Protein AF-A0A8I0AH38-F1 (afdb_monomer_lite)

Structure (mmCIF, N/CA/C/O backbone):
data_AF-A0A8I0AH38-F1
#
_entry.id   AF-A0A8I0AH38-F1
#
loop_
_atom_site.group_PDB
_atom_site.id
_atom_site.type_symbol
_atom_site.label_atom_id
_atom_site.label_alt_id
_atom_site.label_comp_id
_atom_site.label_asym_id
_atom_site.label_entity_id
_atom_site.label_seq_id
_atom_site.pdbx_PDB_ins_code
_atom_site.Cartn_x
_atom_site.Cartn_y
_atom_site.Cartn_z
_atom_site.occupancy
_atom_site.B_iso_or_equiv
_atom_site.auth_seq_id
_atom_site.auth_comp_id
_atom_site.auth_asym_id
_atom_site.auth_atom_id
_atom_site.pdbx_PDB_model_num
ATOM 1 N N . MET A 1 1 ? -5.939 -14.696 3.270 1.00 62.25 1 MET A N 1
ATOM 2 C CA . MET A 1 1 ? -5.921 -13.579 2.296 1.00 62.25 1 MET A CA 1
ATOM 3 C C . MET A 1 1 ? -4.833 -12.603 2.709 1.00 62.25 1 MET A C 1
ATOM 5 O O . MET A 1 1 ? -4.661 -12.416 3.906 1.00 62.25 1 MET A O 1
ATOM 9 N N . ALA A 1 2 ? -4.090 -12.031 1.760 1.00 74.44 2 ALA A N 1
ATOM 10 C CA . ALA A 1 2 ? -3.060 -11.043 2.077 1.00 74.44 2 ALA A CA 1
ATOM 11 C C . ALA A 1 2 ? -3.675 -9.769 2.673 1.00 74.44 2 ALA A C 1
ATOM 13 O O . ALA A 1 2 ? -4.773 -9.359 2.277 1.00 74.44 2 ALA A O 1
ATOM 14 N N . THR A 1 3 ? -2.958 -9.160 3.614 1.00 86.19 3 THR A N 1
ATOM 15 C CA . THR A 1 3 ? -3.422 -7.991 4.358 1.00 86.19 3 THR A CA 1
ATOM 16 C C . THR A 1 3 ? -2.561 -6.762 4.099 1.00 86.19 3 THR A C 1
ATOM 18 O O . THR A 1 3 ? -1.434 -6.886 3.613 1.00 86.19 3 THR A O 1
ATOM 21 N N . ALA A 1 4 ? -3.051 -5.571 4.462 1.00 87.31 4 ALA A N 1
ATOM 22 C CA . ALA A 1 4 ? -2.244 -4.351 4.390 1.00 87.31 4 ALA A CA 1
ATOM 23 C C . ALA A 1 4 ? -0.932 -4.493 5.183 1.00 87.31 4 ALA A C 1
ATOM 25 O O . ALA A 1 4 ? 0.133 -4.104 4.703 1.00 87.31 4 ALA A O 1
ATOM 26 N N . SER A 1 5 ? -0.993 -5.118 6.363 1.00 83.12 5 SER A N 1
ATOM 27 C CA . SER A 1 5 ? 0.168 -5.400 7.212 1.00 83.12 5 SER A CA 1
ATOM 28 C C . SER A 1 5 ? 1.186 -6.293 6.498 1.00 83.12 5 SER A C 1
ATOM 30 O O . SER A 1 5 ? 2.384 -6.025 6.559 1.00 83.12 5 SER A O 1
ATOM 32 N N . THR A 1 6 ? 0.736 -7.321 5.767 1.00 88.00 6 THR A N 1
ATOM 33 C CA . THR A 1 6 ? 1.623 -8.187 4.971 1.00 88.00 6 THR A CA 1
ATOM 34 C C . THR A 1 6 ? 2.370 -7.392 3.899 1.00 88.00 6 THR A C 1
ATOM 36 O O . THR A 1 6 ? 3.589 -7.527 3.783 1.00 88.00 6 THR A O 1
ATOM 39 N N . ILE A 1 7 ? 1.665 -6.529 3.158 1.00 95.19 7 ILE A N 1
ATOM 40 C CA . ILE A 1 7 ? 2.269 -5.675 2.121 1.00 95.19 7 ILE A CA 1
ATOM 41 C C . ILE A 1 7 ? 3.298 -4.721 2.733 1.00 95.19 7 ILE A C 1
ATOM 43 O O . ILE A 1 7 ? 4.422 -4.613 2.245 1.00 95.19 7 ILE A O 1
ATOM 47 N N . ILE A 1 8 ? 2.939 -4.057 3.831 1.00 92.12 8 ILE A N 1
ATOM 48 C CA . ILE A 1 8 ? 3.807 -3.085 4.503 1.00 92.12 8 ILE A CA 1
ATOM 49 C C . ILE A 1 8 ? 5.041 -3.759 5.099 1.00 92.12 8 ILE A C 1
ATOM 51 O O . ILE A 1 8 ? 6.136 -3.206 5.001 1.00 92.12 8 ILE A O 1
ATOM 55 N N . ASN A 1 9 ? 4.897 -4.946 5.691 1.00 89.19 9 ASN A N 1
ATOM 56 C CA . ASN A 1 9 ? 6.022 -5.705 6.233 1.00 89.19 9 ASN A CA 1
ATOM 57 C C . ASN A 1 9 ? 6.976 -6.155 5.125 1.00 89.19 9 ASN A C 1
ATOM 59 O O . ASN A 1 9 ? 8.188 -6.075 5.307 1.00 89.19 9 ASN A O 1
ATOM 63 N N . MET A 1 10 ? 6.444 -6.584 3.976 1.00 95.44 10 MET A N 1
ATOM 64 C CA . MET A 1 10 ? 7.254 -6.919 2.805 1.00 95.44 10 MET A CA 1
ATOM 65 C C . MET A 1 10 ? 8.021 -5.692 2.296 1.00 95.44 10 MET A C 1
ATOM 67 O O . MET A 1 10 ? 9.241 -5.735 2.195 1.00 95.44 10 MET A O 1
ATOM 71 N N . ALA A 1 11 ? 7.335 -4.565 2.084 1.00 97.88 11 ALA A N 1
ATOM 72 C CA . ALA A 1 11 ? 7.969 -3.321 1.647 1.00 97.88 11 ALA A CA 1
ATOM 73 C C . ALA A 1 11 ? 8.990 -2.775 2.663 1.00 97.88 11 ALA A C 1
ATOM 75 O O . ALA A 1 11 ? 10.019 -2.227 2.280 1.00 97.88 11 ALA A O 1
ATOM 76 N N . SER A 1 12 ? 8.733 -2.926 3.967 1.00 94.75 12 SER A N 1
ATOM 77 C CA . SER A 1 12 ? 9.608 -2.393 5.021 1.00 94.75 12 SER A CA 1
ATOM 78 C C . SER A 1 12 ? 10.966 -3.092 5.077 1.00 94.75 12 SER A C 1
ATOM 80 O O . SER A 1 12 ? 11.948 -2.447 5.433 1.00 94.75 12 SER A O 1
ATOM 82 N N . LYS A 1 13 ? 11.041 -4.379 4.709 1.00 96.44 13 LYS A N 1
ATOM 83 C CA . LYS A 1 13 ? 12.308 -5.133 4.636 1.00 96.44 13 LYS A CA 1
ATOM 84 C C . LYS A 1 13 ? 13.254 -4.606 3.560 1.00 96.44 13 LYS A C 1
ATOM 86 O O . LYS A 1 13 ? 14.448 -4.864 3.620 1.00 96.44 13 LYS A O 1
ATOM 91 N N . GLU A 1 14 ? 12.712 -3.871 2.598 1.00 98.50 14 GLU A N 1
ATOM 92 C CA . GLU A 1 14 ? 13.448 -3.365 1.449 1.00 98.50 14 GLU A CA 1
ATOM 93 C C . GLU A 1 14 ? 13.989 -1.945 1.649 1.00 98.50 14 GLU A C 1
ATOM 95 O O . GLU A 1 14 ? 14.749 -1.458 0.815 1.00 98.50 14 GLU A O 1
ATOM 100 N N . ILE A 1 15 ? 13.627 -1.270 2.748 1.00 97.56 15 ILE A N 1
ATOM 101 C CA . ILE A 1 15 ? 14.100 0.086 3.050 1.00 97.56 15 ILE A CA 1
ATOM 102 C C . ILE A 1 15 ? 15.633 0.105 3.084 1.00 97.56 15 ILE A C 1
ATOM 104 O O . ILE A 1 15 ? 16.262 -0.639 3.830 1.00 97.56 15 ILE A O 1
ATOM 108 N N . GLY A 1 16 ? 16.225 1.001 2.293 1.00 97.00 16 GLY A N 1
ATOM 109 C CA . GLY A 1 16 ? 17.673 1.151 2.160 1.00 97.00 16 GLY A CA 1
ATOM 110 C C . GLY A 1 16 ? 18.271 0.487 0.919 1.00 97.00 16 GLY A C 1
ATOM 111 O O . GLY A 1 16 ? 19.402 0.821 0.572 1.00 97.00 16 GLY A O 1
ATOM 112 N N . VAL A 1 17 ? 17.533 -0.377 0.209 1.00 98.31 17 VAL A N 1
ATOM 113 C CA . VAL A 1 17 ? 17.974 -0.893 -1.098 1.00 98.31 17 VAL A CA 1
ATOM 114 C C . VAL A 1 17 ? 18.103 0.264 -2.086 1.00 98.31 17 VAL A C 1
ATOM 116 O O . VAL A 1 17 ? 17.165 1.044 -2.245 1.00 98.31 17 VAL A O 1
ATOM 119 N N . LYS A 1 18 ? 19.255 0.361 -2.753 1.00 97.56 18 LYS A N 1
ATOM 120 C CA . 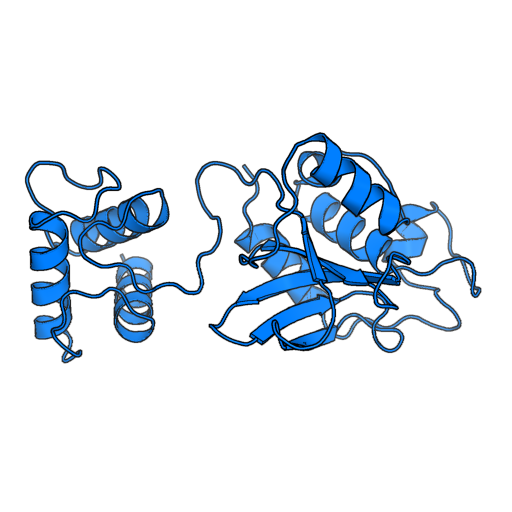LYS A 1 18 ? 19.569 1.382 -3.761 1.00 97.56 18 LYS A CA 1
ATOM 121 C C . LYS A 1 18 ? 19.755 0.747 -5.130 1.00 97.56 18 LYS A C 1
ATOM 123 O O . LYS A 1 18 ? 20.150 -0.417 -5.220 1.00 97.56 18 LYS A O 1
ATOM 128 N N . GLU A 1 19 ? 19.494 1.507 -6.182 1.00 95.50 19 GLU A N 1
ATOM 129 C CA . GLU A 1 19 ? 19.944 1.124 -7.519 1.00 95.50 19 GLU A CA 1
ATOM 130 C C . GLU A 1 19 ? 21.465 1.271 -7.671 1.00 95.50 19 GLU A C 1
ATOM 132 O O . GLU A 1 19 ? 22.140 1.909 -6.861 1.00 95.50 19 GLU A O 1
ATOM 137 N N . THR A 1 20 ? 22.019 0.626 -8.697 1.00 95.50 20 THR A N 1
ATOM 138 C CA . THR A 1 20 ? 23.444 0.694 -9.053 1.00 95.50 20 THR A CA 1
ATOM 139 C C . THR A 1 20 ? 23.606 1.158 -10.497 1.00 95.50 20 THR A C 1
ATOM 141 O O . THR A 1 20 ? 23.384 0.386 -11.424 1.00 95.50 20 THR A O 1
ATOM 144 N N . GLY A 1 21 ? 24.033 2.399 -10.713 1.00 94.00 21 GLY A N 1
ATOM 145 C CA . GLY A 1 21 ? 23.919 3.042 -12.027 1.00 94.00 21 GLY A CA 1
ATOM 146 C C . GLY A 1 21 ? 22.547 3.700 -12.155 1.00 94.00 21 GLY A C 1
ATOM 147 O O . GLY A 1 21 ? 22.058 4.212 -11.159 1.00 94.00 21 GLY A O 1
ATOM 148 N N . VAL A 1 22 ? 21.934 3.674 -13.342 1.00 95.00 22 VAL A N 1
ATOM 149 C CA . VAL A 1 22 ? 20.648 4.348 -13.592 1.00 95.00 22 VAL A CA 1
ATOM 150 C C . VAL A 1 22 ? 19.523 3.319 -13.638 1.00 95.00 22 VAL A C 1
ATOM 152 O O . VAL A 1 22 ? 19.483 2.484 -14.544 1.00 95.00 22 VAL A O 1
ATOM 155 N N . ASN A 1 23 ? 18.604 3.356 -12.673 1.00 95.75 23 ASN A N 1
ATOM 156 C CA . ASN A 1 23 ? 17.441 2.465 -12.565 1.00 95.75 23 ASN A CA 1
ATOM 157 C C . ASN A 1 23 ? 17.754 0.949 -12.592 1.00 95.75 23 ASN A C 1
ATOM 159 O O . ASN A 1 23 ? 16.876 0.118 -12.852 1.00 95.75 23 ASN A O 1
ATOM 163 N N . ASN A 1 24 ? 18.994 0.543 -12.326 1.00 97.31 24 ASN A N 1
ATOM 164 C CA . ASN A 1 24 ? 19.377 -0.865 -12.273 1.00 97.31 24 ASN A CA 1
ATOM 165 C C . ASN A 1 24 ? 19.248 -1.385 -10.837 1.00 97.31 24 ASN A C 1
ATOM 167 O O . ASN A 1 24 ? 20.076 -1.102 -9.968 1.00 97.31 24 ASN A O 1
ATOM 171 N N . VAL A 1 25 ? 18.181 -2.138 -10.584 1.00 98.06 25 VAL A N 1
ATOM 172 C CA . VAL A 1 25 ? 17.813 -2.647 -9.260 1.00 98.06 25 VAL A CA 1
ATOM 173 C C . VAL A 1 25 ? 17.170 -4.027 -9.392 1.00 98.06 25 VAL A C 1
ATOM 175 O O . VAL A 1 25 ? 16.541 -4.334 -10.407 1.00 98.06 25 VAL A O 1
ATOM 178 N N . LYS A 1 26 ? 17.270 -4.860 -8.346 1.00 98.12 26 LYS A N 1
ATOM 179 C CA . LYS A 1 26 ? 16.740 -6.239 -8.341 1.00 98.12 26 LYS A CA 1
ATOM 180 C C . LYS A 1 26 ? 15.267 -6.344 -8.766 1.00 98.12 26 LYS A C 1
ATOM 182 O O . LYS A 1 26 ? 14.899 -7.297 -9.446 1.00 98.12 26 LYS A O 1
ATOM 187 N N . TYR A 1 27 ? 14.445 -5.345 -8.432 1.00 98.38 27 TYR A N 1
ATOM 188 C CA . TYR A 1 27 ? 13.027 -5.308 -8.806 1.00 98.38 27 TYR A CA 1
ATOM 189 C C . TYR A 1 27 ? 12.839 -5.210 -10.319 1.00 98.38 27 TYR A C 1
ATOM 191 O O . TYR A 1 27 ? 12.026 -5.935 -10.887 1.00 98.38 27 TYR A O 1
ATOM 199 N N . ASN A 1 28 ? 13.626 -4.353 -10.974 1.00 98.25 28 ASN A N 1
ATOM 200 C CA . ASN A 1 28 ? 13.626 -4.219 -12.423 1.00 98.25 28 ASN A CA 1
ATOM 201 C C . ASN A 1 28 ? 14.176 -5.478 -13.088 1.00 98.25 28 ASN A C 1
ATOM 203 O O . ASN A 1 28 ? 13.575 -5.951 -14.046 1.00 98.25 28 ASN A O 1
ATOM 207 N N . THR A 1 29 ? 15.249 -6.071 -12.561 1.00 98.19 29 THR A N 1
ATOM 208 C CA . THR A 1 29 ? 15.775 -7.336 -13.095 1.00 98.19 29 THR A CA 1
ATOM 209 C C . THR A 1 29 ? 14.709 -8.429 -13.105 1.00 98.19 29 THR A C 1
ATOM 211 O O . THR A 1 29 ? 14.504 -9.090 -14.122 1.00 98.19 29 THR A O 1
ATOM 214 N N . GLU A 1 30 ? 13.966 -8.582 -12.008 1.00 98.25 30 GLU A N 1
ATOM 215 C CA . GLU A 1 30 ? 12.872 -9.551 -11.933 1.00 98.25 30 GLU A CA 1
ATOM 216 C C . GLU A 1 30 ? 11.678 -9.168 -12.825 1.00 98.25 30 GLU A C 1
ATOM 218 O O . GLU A 1 30 ? 11.031 -10.030 -13.428 1.00 98.25 30 GLU A O 1
ATOM 223 N N . TYR A 1 31 ? 11.379 -7.874 -12.943 1.00 98.19 31 TYR A N 1
ATOM 224 C CA . TYR A 1 31 ? 10.306 -7.385 -13.800 1.00 98.19 31 TYR A CA 1
ATOM 225 C C . TYR A 1 31 ? 10.624 -7.565 -15.288 1.00 98.19 31 TYR A C 1
ATOM 227 O O . TYR A 1 31 ? 9.771 -8.016 -16.040 1.00 98.19 31 TYR A O 1
ATOM 235 N N . TYR A 1 32 ? 11.829 -7.273 -15.755 1.00 97.50 32 TYR A N 1
ATOM 236 C CA . TYR A 1 32 ? 12.169 -7.375 -17.178 1.00 97.50 32 TYR A CA 1
ATOM 237 C C . TYR A 1 32 ? 12.746 -8.742 -17.568 1.00 97.50 32 TYR A C 1
ATOM 239 O O . TYR A 1 32 ? 12.914 -9.011 -18.754 1.00 97.50 32 TYR A O 1
ATOM 247 N N . GLY A 1 33 ? 13.037 -9.613 -16.594 1.00 97.94 33 GLY A N 1
ATOM 248 C CA . GLY A 1 33 ? 13.687 -10.909 -16.824 1.00 97.94 33 GLY A CA 1
ATOM 249 C C . GLY A 1 33 ? 15.169 -10.792 -17.199 1.00 97.94 33 GLY A C 1
ATOM 250 O O . GLY A 1 33 ? 15.785 -11.778 -17.591 1.00 97.94 33 GLY A O 1
ATOM 251 N N . ARG A 1 34 ? 15.737 -9.586 -17.106 1.00 97.56 34 ARG A N 1
ATOM 252 C CA . ARG A 1 34 ? 17.138 -9.257 -17.382 1.00 97.56 34 ARG A CA 1
ATOM 253 C C . ARG A 1 34 ? 17.512 -7.968 -16.662 1.00 97.56 34 ARG A C 1
ATOM 255 O O . ARG A 1 34 ? 16.638 -7.140 -16.407 1.00 97.56 34 ARG A O 1
ATOM 262 N N . ALA A 1 35 ? 18.800 -7.779 -16.391 1.00 97.06 35 ALA A N 1
ATOM 263 C CA . ALA A 1 35 ? 19.298 -6.495 -15.913 1.00 97.06 35 ALA A CA 1
ATOM 264 C C . ALA A 1 35 ? 18.988 -5.391 -16.939 1.00 97.06 35 ALA A C 1
ATOM 266 O O . ALA A 1 35 ? 19.101 -5.596 -18.150 1.00 97.06 35 ALA A O 1
ATOM 267 N N . VAL A 1 36 ? 18.589 -4.225 -16.441 1.00 96.94 36 VAL A N 1
ATOM 268 C CA . VAL A 1 36 ? 18.324 -3.021 -17.236 1.00 96.94 36 VAL A CA 1
ATOM 269 C C . VAL A 1 36 ? 19.076 -1.854 -16.612 1.00 96.94 36 VAL A C 1
ATOM 271 O O . VAL A 1 36 ? 19.306 -1.849 -15.407 1.00 96.94 36 VAL A O 1
ATOM 274 N N . ASN A 1 37 ? 19.471 -0.882 -17.428 1.00 95.69 37 ASN A N 1
ATOM 275 C CA . ASN A 1 37 ? 20.137 0.337 -16.983 1.00 95.69 37 ASN A CA 1
ATOM 276 C C . ASN A 1 37 ? 19.740 1.476 -17.934 1.00 95.69 37 ASN A C 1
ATOM 278 O O . ASN A 1 37 ? 19.800 1.297 -19.153 1.00 95.69 37 ASN A O 1
ATOM 282 N N . GLY A 1 38 ? 19.271 2.597 -17.390 1.00 94.81 38 GLY A N 1
ATOM 283 C CA . GLY A 1 38 ? 18.877 3.786 -18.146 1.00 94.81 38 GLY A CA 1
ATOM 284 C C . GLY A 1 38 ? 17.583 4.446 -17.661 1.00 94.81 38 GLY A C 1
ATOM 285 O O . GLY A 1 38 ? 16.803 3.874 -16.901 1.00 94.81 38 GLY A O 1
ATOM 286 N N . GLU A 1 39 ? 17.336 5.663 -18.140 1.00 92.25 39 GLU A N 1
ATOM 287 C CA . GLU A 1 39 ? 16.233 6.540 -17.700 1.00 92.25 39 GLU A CA 1
ATOM 288 C C . GLU A 1 39 ? 14.827 6.002 -18.011 1.00 92.25 39 GLU A C 1
ATOM 290 O O . GLU A 1 39 ? 13.847 6.365 -17.367 1.00 92.25 39 GLU A O 1
ATOM 295 N N . ASN A 1 40 ? 14.713 5.081 -18.969 1.00 92.69 40 ASN A N 1
ATOM 296 C CA . ASN A 1 40 ? 13.430 4.514 -19.394 1.00 92.69 40 ASN A CA 1
ATOM 297 C C . ASN A 1 40 ? 12.871 3.447 -18.433 1.00 92.69 40 ASN A C 1
ATOM 299 O O . ASN A 1 40 ? 11.839 2.845 -18.730 1.00 92.69 40 ASN A O 1
ATOM 303 N N . TYR A 1 41 ? 13.532 3.190 -17.298 1.00 94.75 41 TYR A N 1
ATOM 304 C CA . TYR A 1 41 ? 13.174 2.115 -16.368 1.00 94.75 41 TYR A CA 1
ATOM 305 C C . TYR A 1 41 ? 12.807 2.594 -14.950 1.00 94.75 41 TYR A C 1
ATOM 307 O O . TYR A 1 41 ? 13.208 1.941 -13.982 1.00 94.75 41 TYR A O 1
ATOM 315 N N . PRO A 1 42 ? 12.029 3.682 -14.769 1.00 94.12 42 PRO A N 1
ATOM 316 C CA . PRO A 1 42 ? 11.650 4.123 -13.434 1.00 94.12 42 PRO A CA 1
ATOM 317 C C . PRO A 1 42 ? 10.905 3.004 -12.700 1.00 94.12 42 PRO A C 1
ATOM 319 O O . PRO A 1 42 ? 9.998 2.369 -13.239 1.00 94.12 42 PRO A O 1
ATOM 322 N N . TRP A 1 43 ? 11.278 2.762 -11.446 1.00 97.19 43 TRP A N 1
ATOM 323 C CA . TRP A 1 43 ? 10.910 1.516 -10.769 1.00 97.19 43 TRP A CA 1
ATOM 324 C C . TRP A 1 43 ? 9.992 1.689 -9.557 1.00 97.19 43 TRP A C 1
ATOM 326 O O . TRP A 1 43 ? 9.790 0.737 -8.810 1.00 97.19 43 TRP A O 1
ATOM 336 N N . CYS A 1 44 ? 9.366 2.856 -9.363 1.00 97.12 44 CYS A N 1
ATOM 337 C CA . CYS A 1 44 ? 8.422 3.053 -8.252 1.00 97.12 44 CYS A CA 1
ATOM 338 C C . CYS A 1 44 ? 7.224 2.084 -8.323 1.00 97.12 44 CYS A C 1
ATOM 340 O O . CYS A 1 44 ? 6.948 1.371 -7.361 1.00 97.12 44 CYS A O 1
ATOM 342 N N . ALA A 1 45 ? 6.556 1.972 -9.477 1.00 97.44 45 ALA A N 1
ATOM 343 C CA . ALA A 1 45 ? 5.459 1.018 -9.666 1.00 97.44 45 ALA A CA 1
ATOM 344 C C . ALA A 1 45 ? 5.951 -0.435 -9.759 1.00 97.44 45 ALA A C 1
ATOM 346 O O . ALA A 1 45 ? 5.289 -1.337 -9.249 1.00 97.44 45 ALA A O 1
ATOM 347 N N . VAL A 1 46 ? 7.138 -0.656 -10.339 1.00 98.31 46 VAL A N 1
ATOM 348 C CA . VAL A 1 46 ? 7.778 -1.980 -10.386 1.00 98.31 46 VAL A CA 1
ATOM 349 C C . VAL A 1 46 ? 8.067 -2.501 -8.978 1.00 98.31 46 VAL A C 1
ATOM 351 O O . VAL A 1 46 ? 7.820 -3.670 -8.694 1.00 98.31 46 VAL A O 1
ATOM 354 N N . PHE A 1 47 ? 8.522 -1.638 -8.071 1.00 98.75 47 PHE A N 1
ATOM 355 C CA . PHE A 1 47 ? 8.706 -1.975 -6.664 1.00 98.75 47 PHE A CA 1
ATOM 356 C C . PHE A 1 47 ? 7.388 -2.375 -6.002 1.00 98.75 47 PHE A C 1
ATOM 358 O O . PHE A 1 47 ? 7.335 -3.407 -5.341 1.00 98.75 47 PHE A O 1
ATOM 365 N N . VAL A 1 48 ? 6.304 -1.622 -6.216 1.00 98.62 48 VAL A N 1
ATOM 366 C CA . VAL A 1 48 ? 4.990 -1.993 -5.667 1.00 98.62 48 VAL A CA 1
ATOM 367 C C . VAL A 1 48 ? 4.525 -3.341 -6.226 1.00 98.62 48 VAL A C 1
ATOM 369 O O . VAL A 1 48 ? 4.121 -4.207 -5.454 1.00 98.62 48 VAL A O 1
ATOM 372 N N . TRP A 1 49 ? 4.647 -3.574 -7.536 1.00 98.62 49 TRP A N 1
ATOM 373 C CA . TRP A 1 49 ? 4.368 -4.884 -8.136 1.00 98.62 49 TRP A CA 1
ATOM 374 C C . TRP A 1 49 ? 5.183 -6.000 -7.469 1.00 98.62 49 TRP A C 1
ATOM 376 O O . TRP A 1 49 ? 4.626 -7.033 -7.088 1.00 98.62 49 TRP A O 1
ATOM 386 N N . TRP A 1 50 ? 6.487 -5.776 -7.286 1.00 98.75 50 TRP A N 1
ATOM 387 C CA . TRP A 1 50 ? 7.399 -6.732 -6.667 1.00 98.75 50 TRP A CA 1
ATOM 388 C C . TRP A 1 50 ? 6.974 -7.056 -5.233 1.00 98.75 50 TRP A C 1
ATOM 390 O O . TRP A 1 50 ? 6.853 -8.228 -4.881 1.00 98.75 50 TRP A O 1
ATOM 400 N N . VAL A 1 51 ? 6.642 -6.039 -4.433 1.00 98.69 51 VAL A N 1
ATOM 401 C CA . VAL A 1 51 ? 6.153 -6.212 -3.058 1.00 98.69 51 VAL A CA 1
ATOM 402 C C . VAL A 1 51 ? 4.900 -7.085 -3.034 1.00 98.69 51 VAL A C 1
ATOM 404 O O . VAL A 1 51 ? 4.836 -8.038 -2.262 1.00 98.69 51 VAL A O 1
ATOM 407 N N . PHE A 1 52 ? 3.906 -6.799 -3.878 1.00 98.19 52 PHE A N 1
ATOM 408 C CA . PHE A 1 52 ? 2.667 -7.583 -3.901 1.00 98.19 52 PHE A CA 1
ATOM 409 C C . PHE A 1 52 ? 2.902 -9.014 -4.384 1.00 98.19 52 PHE A C 1
ATOM 411 O O . PHE A 1 52 ? 2.299 -9.942 -3.845 1.00 98.19 52 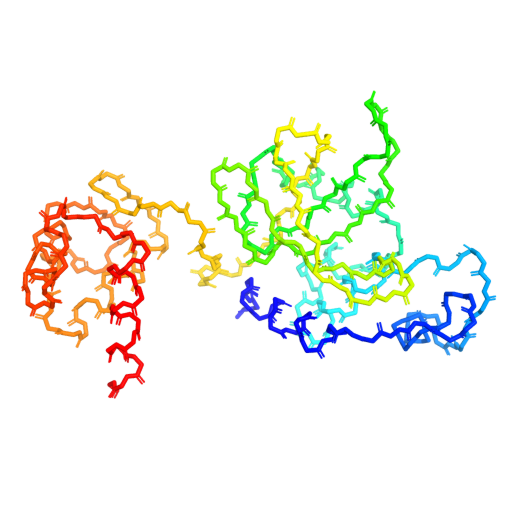PHE A O 1
ATOM 418 N N . LYS A 1 53 ? 3.800 -9.220 -5.353 1.00 97.19 53 LYS A N 1
ATOM 419 C CA . LYS A 1 53 ? 4.202 -10.556 -5.801 1.00 97.19 53 LYS A CA 1
ATOM 420 C C . LYS A 1 53 ? 4.839 -11.361 -4.670 1.00 97.19 53 LYS A C 1
ATOM 422 O O . LYS A 1 53 ? 4.376 -12.460 -4.372 1.00 97.19 53 LYS A O 1
ATOM 427 N N . HIS A 1 54 ? 5.846 -10.803 -4.005 1.00 96.38 54 HIS A N 1
ATOM 428 C CA . HIS A 1 54 ? 6.586 -11.492 -2.942 1.00 96.38 54 HIS A CA 1
ATOM 429 C C . HIS A 1 54 ? 5.801 -11.605 -1.631 1.00 96.38 54 HIS A C 1
ATOM 431 O O . HIS A 1 54 ? 6.084 -12.477 -0.816 1.00 96.38 54 HIS A O 1
ATOM 437 N N . ALA A 1 55 ? 4.754 -10.799 -1.448 1.00 93.88 55 ALA A N 1
ATOM 438 C CA . ALA A 1 55 ? 3.780 -10.954 -0.368 1.00 93.88 55 ALA A CA 1
ATOM 439 C C . ALA A 1 55 ? 2.705 -12.029 -0.639 1.00 93.88 55 ALA A C 1
ATOM 441 O O . ALA A 1 55 ? 1.790 -12.181 0.172 1.00 93.88 55 ALA A O 1
ATOM 442 N N . GLY A 1 56 ? 2.761 -12.745 -1.772 1.00 92.62 56 GLY A N 1
ATOM 443 C CA . GLY A 1 56 ? 1.727 -13.715 -2.161 1.00 92.62 56 GLY A CA 1
ATOM 444 C C . GLY A 1 56 ? 0.374 -13.057 -2.461 1.00 92.62 56 GLY A C 1
ATOM 445 O O . GLY A 1 56 ? -0.680 -13.655 -2.253 1.00 92.62 56 GLY A O 1
ATOM 446 N N . ALA A 1 57 ? 0.397 -11.799 -2.904 1.00 94.56 57 ALA A N 1
ATOM 447 C CA . ALA A 1 57 ? -0.757 -10.913 -3.006 1.00 94.56 57 ALA A CA 1
ATOM 448 C C . ALA A 1 57 ? -0.953 -10.338 -4.418 1.00 94.56 57 ALA A C 1
ATOM 450 O O . ALA A 1 57 ? -1.623 -9.318 -4.566 1.00 94.56 57 ALA A O 1
ATOM 451 N N . SER A 1 58 ? -0.385 -10.959 -5.459 1.00 94.94 58 SER A N 1
ATOM 452 C CA . SER A 1 58 ? -0.400 -10.426 -6.832 1.00 94.94 58 SER A CA 1
ATOM 453 C C . SER A 1 58 ? -1.792 -10.008 -7.305 1.00 94.94 58 SER A C 1
ATOM 455 O O . SER A 1 58 ? -1.933 -8.915 -7.836 1.00 94.94 58 SER A O 1
ATOM 457 N N . ALA A 1 59 ? -2.829 -10.812 -7.044 1.00 91.88 59 ALA A N 1
ATOM 458 C CA . ALA A 1 59 ? -4.207 -10.508 -7.445 1.00 91.88 59 ALA A CA 1
ATOM 459 C C . ALA A 1 59 ? -4.742 -9.179 -6.870 1.00 91.88 59 ALA A C 1
ATOM 461 O O . ALA A 1 59 ? -5.638 -8.567 -7.449 1.00 91.88 59 ALA A O 1
ATOM 462 N N . LEU A 1 60 ? -4.186 -8.708 -5.748 1.00 93.81 60 LEU A N 1
ATOM 463 C CA . LEU A 1 60 ? -4.566 -7.435 -5.143 1.00 93.81 60 LEU A CA 1
ATOM 464 C C . LEU A 1 60 ? -3.939 -6.232 -5.845 1.00 93.81 60 LEU A C 1
ATOM 466 O O . LEU A 1 60 ? -4.488 -5.146 -5.713 1.00 93.81 60 LEU A O 1
ATOM 470 N N . PHE A 1 61 ? -2.843 -6.409 -6.590 1.00 97.06 61 PHE A N 1
ATOM 471 C CA . PHE A 1 61 ? -2.207 -5.359 -7.381 1.00 97.06 61 PHE A CA 1
ATOM 472 C C . PHE A 1 61 ? -2.640 -5.459 -8.839 1.00 97.06 61 PHE A C 1
ATOM 474 O O . PHE A 1 61 ? -2.240 -6.376 -9.552 1.00 97.06 61 PHE A O 1
ATOM 481 N N . CYS A 1 62 ? -3.461 -4.510 -9.291 1.00 93.94 62 CYS A N 1
ATOM 482 C CA . CYS A 1 62 ? -3.919 -4.446 -10.682 1.00 93.94 62 CYS A CA 1
ATOM 483 C C . CYS A 1 62 ? -4.533 -5.765 -11.196 1.00 93.94 62 CYS A C 1
ATOM 485 O O . CYS A 1 62 ? -4.357 -6.124 -12.356 1.00 93.94 62 CYS A O 1
ATOM 487 N N . GLY A 1 63 ? -5.192 -6.534 -10.321 1.00 89.56 63 GLY A N 1
ATOM 488 C CA . GLY A 1 63 ? -5.805 -7.815 -10.684 1.00 89.56 63 GLY A CA 1
ATOM 489 C C . GLY A 1 63 ? -4.796 -8.925 -10.984 1.00 89.56 63 GLY A C 1
ATOM 490 O O . GLY A 1 63 ? -5.139 -9.893 -11.652 1.00 89.56 63 GLY A O 1
ATOM 491 N N . GLY A 1 64 ? -3.545 -8.791 -10.531 1.00 91.75 64 GLY A N 1
ATOM 492 C CA . GLY A 1 64 ? -2.442 -9.681 -10.907 1.00 91.75 64 GLY A CA 1
ATOM 493 C C . GLY A 1 64 ? -1.629 -9.181 -12.098 1.00 91.75 64 GLY A C 1
ATOM 494 O O . GLY A 1 64 ? -0.635 -9.814 -12.455 1.00 91.75 64 GLY A O 1
ATOM 495 N N . ALA A 1 65 ? -2.011 -8.051 -12.700 1.00 90.75 65 ALA A N 1
ATOM 496 C CA . ALA A 1 65 ? -1.287 -7.496 -13.828 1.00 90.75 65 ALA A CA 1
ATOM 497 C C . ALA A 1 65 ? 0.122 -7.030 -13.439 1.00 90.75 65 ALA A C 1
ATOM 499 O O . ALA A 1 65 ? 0.407 -6.569 -12.330 1.00 90.75 65 ALA A O 1
ATOM 500 N N . LYS A 1 66 ? 1.012 -7.118 -14.421 1.00 94.12 66 LYS A N 1
ATOM 501 C CA . LYS A 1 66 ? 2.388 -6.648 -14.344 1.00 94.12 66 LYS A CA 1
ATOM 502 C C . LYS A 1 66 ? 2.476 -5.295 -15.050 1.00 94.12 66 LYS A C 1
ATOM 504 O O . LYS A 1 66 ? 2.341 -5.238 -16.267 1.00 94.12 66 LYS A O 1
ATOM 509 N N . THR A 1 67 ? 2.656 -4.217 -14.285 1.00 95.06 67 THR A N 1
ATOM 510 C CA . THR A 1 67 ? 2.755 -2.849 -14.817 1.00 95.06 67 THR A CA 1
ATOM 511 C C . THR A 1 67 ? 3.855 -2.044 -14.127 1.00 95.06 67 THR A C 1
ATOM 513 O O . THR A 1 67 ? 4.039 -2.139 -12.914 1.00 95.06 67 THR A O 1
ATOM 516 N N . ALA A 1 68 ? 4.562 -1.232 -14.914 1.00 95.44 68 ALA A N 1
ATOM 517 C CA . ALA A 1 68 ? 5.525 -0.230 -14.461 1.00 95.44 68 ALA A CA 1
ATOM 518 C C . ALA A 1 68 ? 4.944 1.200 -14.512 1.00 95.44 68 ALA A C 1
ATOM 520 O O . ALA A 1 68 ? 5.616 2.160 -14.145 1.00 95.44 68 ALA A O 1
ATOM 521 N N . SER A 1 69 ? 3.695 1.359 -14.965 1.00 93.69 69 SER A N 1
ATOM 522 C CA . SER A 1 69 ? 3.052 2.662 -15.142 1.00 93.69 69 SER A CA 1
ATOM 523 C C . SER A 1 69 ? 2.196 3.028 -13.933 1.00 93.69 69 SER A C 1
ATOM 525 O O . SER A 1 69 ? 1.241 2.331 -13.594 1.00 93.69 69 SER A O 1
ATOM 527 N N . VAL A 1 70 ? 2.494 4.172 -13.315 1.00 93.81 70 VAL A N 1
ATOM 528 C CA . VAL A 1 70 ? 1.691 4.739 -12.220 1.00 93.81 70 VAL A CA 1
ATOM 529 C C . VAL A 1 70 ? 0.266 5.059 -12.687 1.00 93.81 70 VAL A C 1
ATOM 531 O O . VAL A 1 70 ? -0.692 4.831 -11.946 1.00 93.81 70 VAL A O 1
ATOM 534 N N . TYR A 1 71 ? 0.112 5.545 -13.923 1.00 91.94 71 TYR A N 1
ATOM 535 C CA . TYR A 1 71 ? -1.203 5.805 -14.509 1.00 91.94 71 TYR A CA 1
ATOM 536 C C . TYR A 1 71 ? -2.034 4.529 -14.607 1.00 91.94 71 TYR A C 1
ATOM 538 O O . TYR A 1 71 ? -3.204 4.544 -14.249 1.00 91.94 71 TYR A O 1
ATOM 546 N N . GLU A 1 72 ? -1.433 3.416 -15.028 1.00 93.38 72 GLU A N 1
ATOM 547 C CA . GLU A 1 72 ? -2.139 2.137 -15.134 1.00 93.38 72 GLU A CA 1
ATOM 548 C C . GLU A 1 72 ? -2.607 1.619 -13.775 1.00 93.38 72 GLU A C 1
ATOM 550 O O . GLU A 1 72 ? -3.726 1.121 -13.660 1.00 93.38 72 GLU A O 1
ATOM 555 N N . VAL A 1 73 ? -1.794 1.812 -12.730 1.00 95.88 73 VAL A N 1
ATOM 556 C CA . VAL A 1 73 ? -2.208 1.528 -11.351 1.00 95.88 73 VAL A CA 1
ATOM 557 C C . VAL A 1 73 ? -3.446 2.354 -11.008 1.00 95.88 73 VAL A C 1
ATOM 559 O O . VAL A 1 73 ? -4.477 1.789 -10.649 1.00 95.88 73 VAL A O 1
ATOM 562 N N . TRP A 1 74 ? -3.385 3.680 -11.166 1.00 93.56 74 TRP A N 1
ATOM 563 C CA . TRP A 1 74 ? -4.528 4.548 -10.881 1.00 93.56 74 TRP A CA 1
ATOM 564 C C . TRP A 1 74 ? -5.767 4.167 -11.702 1.00 93.56 74 TRP A C 1
ATOM 566 O O . TRP A 1 74 ? -6.850 4.012 -11.140 1.00 93.56 74 TRP A O 1
ATOM 576 N N . ARG A 1 75 ? -5.601 3.956 -13.012 1.00 89.88 75 ARG A N 1
ATOM 577 C CA . ARG A 1 75 ? -6.666 3.622 -13.964 1.00 89.88 75 ARG A CA 1
ATOM 578 C C . ARG A 1 75 ? -7.395 2.348 -13.556 1.00 89.88 75 ARG A C 1
ATOM 580 O O . ARG A 1 75 ? -8.624 2.334 -13.569 1.00 89.88 75 ARG A O 1
ATOM 587 N N . TYR A 1 76 ? -6.652 1.319 -13.149 1.00 91.06 76 TYR A N 1
ATOM 588 C CA . TYR A 1 76 ? -7.222 0.065 -12.671 1.00 91.06 76 TYR A CA 1
ATOM 589 C C . TYR A 1 76 ? -8.091 0.263 -11.425 1.00 91.06 76 TYR A C 1
ATOM 591 O O . TYR A 1 76 ? -9.234 -0.175 -11.387 1.00 91.06 76 TYR A O 1
ATOM 599 N N . TYR A 1 77 ? -7.592 0.938 -10.387 1.00 91.25 77 TYR A N 1
ATOM 600 C CA . TYR A 1 77 ? -8.410 1.124 -9.183 1.00 91.25 77 TYR A CA 1
ATOM 601 C C . TYR A 1 77 ? -9.562 2.098 -9.412 1.00 91.25 77 TYR A C 1
ATOM 603 O O . TYR A 1 77 ? -10.610 1.951 -8.783 1.00 91.25 77 TYR A O 1
ATOM 611 N N . ASN A 1 78 ? -9.396 3.067 -10.314 1.00 87.81 78 ASN A N 1
ATOM 612 C CA . ASN A 1 78 ? -10.451 4.001 -10.676 1.00 87.81 78 ASN A CA 1
ATOM 613 C C . ASN A 1 78 ? -11.612 3.286 -11.378 1.00 87.81 78 ASN A C 1
ATOM 615 O O . ASN A 1 78 ? -12.762 3.538 -11.030 1.00 87.81 78 ASN A O 1
ATOM 619 N N . SER A 1 79 ? -11.332 2.347 -12.294 1.00 83.00 79 SER A N 1
ATOM 620 C CA . SER A 1 79 ? -12.383 1.564 -12.966 1.00 83.00 79 SER A CA 1
ATOM 621 C C . SER A 1 79 ? -13.180 0.675 -12.005 1.00 83.00 79 SER A C 1
ATOM 623 O O . SER A 1 79 ? -14.334 0.357 -12.276 1.00 83.00 79 SER A O 1
ATOM 625 N N . LEU A 1 80 ? -12.598 0.326 -10.856 1.00 80.75 80 LEU A N 1
ATOM 626 C CA . LEU A 1 80 ? -13.266 -0.409 -9.781 1.00 80.75 80 LEU A CA 1
ATOM 627 C C . LEU A 1 80 ? -13.995 0.496 -8.770 1.00 80.75 80 LEU A C 1
ATOM 629 O O . LEU A 1 80 ? -14.567 -0.020 -7.812 1.00 80.75 80 LEU A O 1
ATOM 633 N N . GLY A 1 81 ? -13.925 1.826 -8.907 1.00 80.06 81 GLY A N 1
ATOM 634 C CA . GLY A 1 81 ? -14.450 2.765 -7.906 1.00 80.06 81 GLY A CA 1
ATOM 635 C C . GLY A 1 81 ? -13.667 2.760 -6.583 1.00 80.06 81 GLY A C 1
ATOM 636 O O . GLY A 1 81 ? -14.222 3.040 -5.522 1.00 80.06 81 GLY A O 1
ATOM 637 N N . ARG A 1 82 ? -12.375 2.407 -6.618 1.00 89.12 82 ARG A N 1
ATOM 638 C CA . ARG A 1 82 ? -11.507 2.199 -5.439 1.00 89.12 82 ARG A CA 1
ATOM 639 C C . ARG A 1 82 ? -10.400 3.247 -5.318 1.00 89.12 82 ARG A C 1
ATOM 641 O O . ARG A 1 82 ? -9.319 2.953 -4.798 1.00 89.12 82 ARG A O 1
ATOM 648 N N . VAL A 1 83 ? -10.670 4.456 -5.796 1.00 86.56 83 VAL A N 1
ATOM 649 C CA . VAL A 1 83 ? -9.803 5.628 -5.647 1.00 86.56 83 VAL A CA 1
ATOM 650 C C . VAL A 1 83 ? -10.459 6.607 -4.686 1.00 86.56 83 VAL A C 1
ATOM 652 O O . VAL A 1 83 ? -11.633 6.935 -4.826 1.00 86.56 83 VAL A O 1
ATOM 655 N N . TYR A 1 84 ? -9.694 7.071 -3.703 1.00 85.88 84 TYR A N 1
ATOM 656 C CA . TYR A 1 84 ? -10.186 7.919 -2.623 1.00 85.88 84 TYR A CA 1
ATOM 657 C C . TYR A 1 84 ? -9.307 9.155 -2.449 1.00 85.88 84 TYR A C 1
ATOM 659 O O . TYR A 1 84 ? -8.118 9.138 -2.764 1.00 85.88 84 TYR A O 1
ATOM 667 N N . ASN A 1 85 ? -9.889 10.207 -1.874 1.00 86.50 85 ASN A N 1
ATOM 668 C CA . ASN A 1 85 ? -9.161 11.414 -1.465 1.00 86.50 85 ASN A CA 1
ATOM 669 C C . ASN A 1 85 ? -8.703 11.354 0.003 1.00 86.50 85 ASN A C 1
ATOM 671 O O . ASN A 1 85 ? -7.949 12.211 0.450 1.00 86.50 85 ASN A O 1
ATOM 675 N N . THR A 1 86 ? -9.142 10.337 0.750 1.00 84.81 86 THR A N 1
ATOM 676 C CA . THR A 1 86 ? -8.741 10.089 2.137 1.00 84.81 86 THR A CA 1
ATOM 677 C C . THR A 1 86 ? -7.862 8.837 2.224 1.00 84.81 86 THR A C 1
ATOM 679 O O . THR A 1 86 ? -8.280 7.765 1.762 1.00 84.81 86 THR A O 1
ATOM 682 N N . PRO A 1 87 ? -6.650 8.946 2.800 1.00 90.94 87 PRO A N 1
ATOM 683 C CA . PRO A 1 87 ? -5.733 7.822 2.896 1.00 90.94 87 PRO A CA 1
ATOM 684 C C . PRO A 1 87 ? -6.174 6.809 3.948 1.00 90.94 87 PRO A C 1
ATOM 686 O O . PRO A 1 87 ? -6.694 7.155 5.008 1.00 90.94 87 PRO A O 1
ATOM 689 N N . LYS A 1 88 ? -5.869 5.546 3.678 1.00 90.25 88 LYS A N 1
ATOM 690 C CA . LYS A 1 88 ? -5.801 4.464 4.654 1.00 90.25 88 LYS A CA 1
ATOM 691 C C . LYS A 1 88 ? -4.457 3.764 4.531 1.00 90.25 88 LYS A C 1
ATOM 693 O O . LYS A 1 88 ? -3.837 3.724 3.471 1.00 90.25 88 LYS A O 1
ATOM 698 N N . VAL A 1 89 ? -4.012 3.189 5.635 1.00 87.38 89 VAL A N 1
ATOM 699 C CA . VAL A 1 89 ? -2.854 2.297 5.647 1.00 87.38 89 VAL A CA 1
ATOM 700 C C . VAL A 1 89 ? -3.076 1.144 4.668 1.00 87.38 89 VAL A C 1
ATOM 702 O O . VAL A 1 89 ? -4.158 0.559 4.609 1.00 87.38 89 VAL A O 1
ATOM 705 N N . GLY A 1 90 ? -2.039 0.834 3.894 1.00 92.62 90 GLY A N 1
ATOM 706 C CA . GLY A 1 90 ? -2.074 -0.146 2.815 1.00 92.62 90 GLY A CA 1
ATOM 707 C C . GLY A 1 90 ? -2.595 0.394 1.484 1.00 92.62 90 GLY A C 1
ATOM 708 O O . GLY A 1 90 ? -2.538 -0.338 0.495 1.00 92.62 90 GLY A O 1
ATOM 709 N N . ASP A 1 91 ? -3.078 1.637 1.414 1.00 96.81 91 ASP A N 1
ATOM 710 C CA . ASP A 1 91 ? -3.376 2.263 0.127 1.00 96.81 91 ASP A CA 1
ATOM 711 C C . ASP A 1 91 ? -2.092 2.464 -0.686 1.00 96.81 91 ASP A C 1
ATOM 713 O O . ASP A 1 91 ? -0.991 2.606 -0.148 1.00 96.81 91 ASP A O 1
ATOM 717 N N . LEU A 1 92 ? -2.247 2.531 -2.004 1.00 97.62 92 LEU A N 1
ATOM 718 C CA . LEU A 1 92 ? -1.216 3.014 -2.908 1.00 97.62 92 LEU A CA 1
ATOM 719 C C . LEU A 1 92 ? -1.437 4.517 -3.095 1.00 97.62 92 LEU A C 1
ATOM 721 O O . LEU A 1 92 ? -2.426 4.941 -3.699 1.00 97.62 92 LEU A O 1
ATOM 725 N N . ALA A 1 93 ? -0.538 5.322 -2.537 1.00 95.44 93 ALA A N 1
ATOM 726 C CA . ALA A 1 93 ? -0.554 6.769 -2.677 1.00 95.44 93 ALA A CA 1
ATOM 727 C C . ALA A 1 93 ? -0.018 7.145 -4.056 1.00 95.44 93 ALA A C 1
ATOM 729 O O . ALA A 1 93 ? 1.183 7.069 -4.312 1.00 95.44 93 ALA A O 1
ATOM 730 N N . ILE A 1 94 ? -0.921 7.559 -4.937 1.00 93.81 94 ILE A N 1
ATOM 731 C CA . ILE A 1 94 ? -0.595 8.073 -6.255 1.00 93.81 94 ILE A CA 1
ATOM 732 C C . ILE A 1 94 ? -0.339 9.569 -6.133 1.00 93.81 94 ILE A C 1
ATOM 734 O O . ILE A 1 94 ? -1.242 10.350 -5.824 1.00 93.81 94 ILE A O 1
ATOM 738 N N . VAL A 1 95 ? 0.901 9.972 -6.380 1.00 88.56 95 VAL A N 1
ATOM 739 C CA . VAL A 1 95 ? 1.341 11.349 -6.208 1.00 88.56 95 VAL A CA 1
ATOM 740 C C . VAL A 1 95 ? 1.445 12.035 -7.572 1.00 88.56 95 VAL A C 1
ATOM 742 O O . VAL A 1 95 ? 2.322 11.712 -8.377 1.00 88.56 95 VAL A O 1
ATOM 745 N N . SER A 1 96 ? 0.582 13.021 -7.822 1.00 79.19 96 SER A N 1
ATOM 746 C CA . SER A 1 96 ? 0.561 13.761 -9.094 1.00 79.19 96 SER A CA 1
ATOM 747 C C . SER A 1 96 ? 1.654 14.828 -9.133 1.00 79.19 96 SER A C 1
ATOM 749 O O . SER A 1 96 ? 1.861 15.522 -8.137 1.00 79.19 96 SER A O 1
ATOM 751 N N . THR A 1 97 ? 2.365 14.972 -10.256 1.00 65.88 97 THR A N 1
ATOM 752 C CA . THR A 1 97 ? 3.463 15.945 -10.396 1.00 65.88 97 THR A CA 1
ATOM 753 C C . THR A 1 97 ? 3.008 17.382 -10.596 1.00 65.88 97 THR A C 1
ATOM 755 O O . THR A 1 97 ? 3.773 18.265 -10.238 1.00 65.88 97 THR A O 1
ATOM 758 N N . ASN A 1 98 ? 1.761 17.615 -11.020 1.00 55.91 98 ASN A N 1
ATOM 759 C CA . ASN A 1 98 ? 1.140 18.938 -11.135 1.00 55.91 98 ASN A CA 1
ATOM 760 C C . ASN A 1 98 ? -0.335 18.912 -10.696 1.00 55.91 98 ASN A C 1
ATOM 762 O O . ASN A 1 98 ? -0.964 17.848 -10.650 1.00 55.91 98 ASN A O 1
ATOM 766 N N . ASN A 1 99 ? -0.902 20.095 -10.428 1.00 46.25 99 ASN A N 1
ATOM 767 C CA . ASN A 1 99 ? -2.344 20.324 -10.277 1.00 46.25 99 ASN A CA 1
ATOM 768 C C . ASN A 1 99 ? -3.079 20.029 -11.604 1.00 46.25 99 ASN A C 1
ATOM 770 O O . ASN A 1 99 ? -3.527 20.953 -12.269 1.00 46.25 99 ASN A O 1
ATOM 774 N N . GLY A 1 100 ? -3.200 18.757 -12.007 1.00 45.00 100 GLY A N 1
ATOM 775 C CA . GLY A 1 100 ? -3.985 18.393 -13.196 1.00 45.00 100 GLY A CA 1
ATOM 776 C C . GLY A 1 100 ? -3.506 17.239 -14.084 1.00 45.00 100 GLY A C 1
ATOM 777 O O . GLY A 1 100 ? -3.824 17.277 -15.263 1.00 45.00 100 GLY A O 1
ATOM 778 N N . GLY A 1 101 ? -2.815 16.205 -13.580 1.00 50.94 101 GLY A N 1
ATOM 779 C CA . GLY A 1 101 ? -2.971 14.881 -14.223 1.00 50.94 101 GLY A CA 1
ATOM 780 C C . GLY A 1 101 ? -1.748 14.097 -14.707 1.00 50.94 101 GLY A C 1
ATOM 781 O O . GLY A 1 101 ? -1.951 13.044 -15.302 1.00 50.94 101 GLY A O 1
ATOM 782 N N . THR A 1 102 ? -0.502 14.490 -14.424 1.00 60.66 102 THR A N 1
ATOM 783 C CA . THR A 1 102 ? 0.635 13.566 -14.638 1.00 60.66 102 THR A CA 1
ATOM 784 C C . THR A 1 102 ? 0.906 12.781 -13.354 1.00 60.66 102 THR A C 1
ATOM 786 O O . THR A 1 102 ? 1.382 13.325 -12.356 1.00 60.66 102 THR A O 1
ATOM 789 N N . TYR A 1 103 ? 0.557 11.496 -13.345 1.00 64.38 103 TYR A N 1
ATOM 790 C CA . TYR A 1 103 ? 0.799 10.591 -12.221 1.00 64.38 103 TYR A CA 1
ATOM 791 C C . TYR A 1 103 ? 2.287 10.227 -12.158 1.00 64.38 103 TYR A C 1
ATOM 793 O O . TYR A 1 103 ? 2.746 9.361 -12.896 1.00 64.38 103 TYR A O 1
ATOM 801 N N . GLY A 1 104 ? 3.060 10.920 -11.318 1.00 81.06 104 GLY A N 1
ATOM 802 C CA . GLY A 1 104 ? 4.523 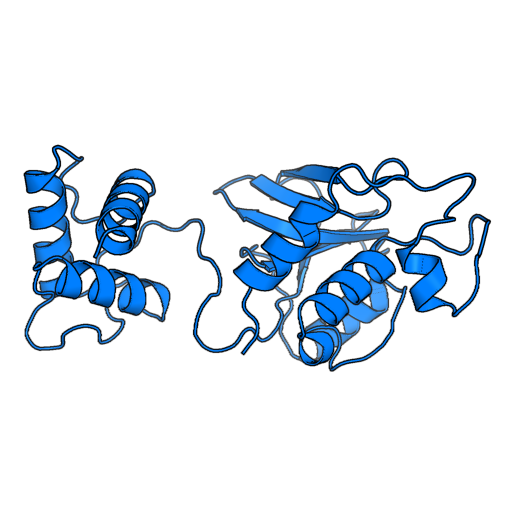10.813 -11.359 1.00 81.06 104 GLY A CA 1
ATOM 803 C C . GLY A 1 104 ? 5.134 9.790 -10.408 1.00 81.06 104 GLY A C 1
ATOM 804 O O . GLY A 1 104 ? 6.278 9.400 -10.607 1.00 81.06 104 GLY A O 1
ATOM 805 N N . HIS A 1 105 ? 4.419 9.369 -9.361 1.00 92.69 105 HIS A N 1
ATOM 806 C CA . HIS A 1 105 ? 4.983 8.464 -8.359 1.00 92.69 105 HIS A CA 1
ATOM 807 C C . HIS A 1 105 ? 3.907 7.650 -7.636 1.00 92.69 105 HIS A C 1
ATOM 809 O O . HIS A 1 105 ? 2.786 8.130 -7.448 1.00 92.69 105 HIS A O 1
ATOM 815 N N . VAL A 1 106 ? 4.267 6.446 -7.190 1.00 95.94 106 VAL A N 1
ATOM 816 C CA . VAL A 1 106 ? 3.437 5.604 -6.323 1.00 95.94 106 VAL A CA 1
ATOM 817 C C . VAL A 1 106 ? 4.239 5.103 -5.129 1.00 95.94 106 VAL A C 1
ATOM 819 O O . VAL A 1 106 ? 5.373 4.656 -5.282 1.00 95.94 106 VAL A O 1
ATOM 822 N N . GLY A 1 107 ? 3.612 5.154 -3.958 1.00 97.25 107 GLY A N 1
ATOM 823 C CA . GLY A 1 107 ? 4.144 4.625 -2.707 1.00 97.25 107 GLY A CA 1
ATOM 824 C C . GLY A 1 107 ? 3.104 3.821 -1.937 1.00 97.25 107 GLY A C 1
ATOM 825 O O . GLY A 1 107 ? 1.903 4.016 -2.121 1.00 97.25 107 GLY A O 1
ATOM 826 N N . ILE A 1 108 ? 3.547 2.933 -1.050 1.00 98.38 108 ILE A N 1
ATOM 827 C CA . ILE A 1 108 ? 2.658 2.156 -0.172 1.00 98.38 108 ILE A CA 1
ATOM 828 C C . ILE A 1 108 ? 2.459 2.932 1.128 1.00 98.38 108 ILE A C 1
ATOM 830 O O . ILE A 1 108 ? 3.428 3.200 1.836 1.00 98.38 108 ILE A O 1
ATOM 834 N N . VAL A 1 109 ? 1.221 3.285 1.477 1.00 96.75 109 VAL A N 1
ATOM 835 C CA . VAL A 1 109 ? 0.908 4.005 2.720 1.00 96.75 109 VAL A CA 1
ATOM 836 C C . VAL A 1 109 ? 1.177 3.103 3.925 1.00 96.75 109 VAL A C 1
ATOM 838 O O . VAL A 1 109 ? 0.484 2.112 4.147 1.00 96.75 109 VAL A O 1
ATOM 841 N N . LYS A 1 110 ? 2.175 3.471 4.730 1.00 91.69 110 LYS A N 1
ATOM 842 C CA . LYS A 1 110 ? 2.582 2.776 5.956 1.00 91.69 110 LYS A CA 1
ATOM 843 C C . LYS A 1 110 ? 1.816 3.272 7.180 1.00 91.69 110 LYS A C 1
ATOM 845 O O . LYS A 1 110 ? 1.389 2.462 7.994 1.00 91.69 110 LYS A O 1
ATOM 850 N N . THR A 1 111 ? 1.658 4.587 7.322 1.00 83.50 111 THR A N 1
ATOM 851 C CA . THR A 1 111 ? 0.936 5.210 8.445 1.00 83.50 111 THR A CA 1
ATOM 852 C C . THR A 1 111 ? 0.099 6.384 7.961 1.00 83.50 111 THR A C 1
ATOM 854 O O . THR A 1 111 ? 0.486 7.067 7.010 1.00 83.50 111 THR A O 1
ATOM 857 N N . VAL A 1 112 ? -0.998 6.659 8.665 1.00 82.62 112 VAL A N 1
ATOM 858 C CA . VAL A 1 112 ? -1.872 7.814 8.428 1.00 82.62 112 VAL A CA 1
ATOM 859 C C . VAL A 1 112 ? -2.118 8.545 9.746 1.00 82.62 112 VAL A C 1
ATOM 861 O O . VAL A 1 112 ? -2.422 7.919 10.760 1.00 82.62 112 VAL A O 1
ATOM 864 N N . THR A 1 113 ? -1.999 9.869 9.723 1.00 82.62 113 THR A N 1
ATOM 865 C CA . THR A 1 113 ? -2.459 10.781 10.778 1.00 82.62 113 THR A CA 1
ATOM 866 C C . THR A 1 113 ? -3.534 11.716 10.214 1.00 82.62 113 THR A C 1
ATOM 868 O O . THR A 1 113 ? -3.934 11.590 9.056 1.00 82.62 113 THR A O 1
ATOM 871 N N . SER A 1 114 ? -4.019 12.667 11.016 1.00 77.62 114 SER A N 1
ATOM 872 C CA . SER A 1 114 ? -5.002 13.660 10.562 1.00 77.62 114 SER A CA 1
ATOM 873 C C . SER A 1 114 ? -4.481 14.580 9.452 1.00 77.62 114 SER A C 1
ATOM 875 O O . SER A 1 114 ? -5.277 15.090 8.668 1.00 77.62 114 SER A O 1
ATOM 877 N N . SER A 1 115 ? -3.167 14.803 9.377 1.00 80.69 115 SER A N 1
ATOM 878 C CA . SER A 1 115 ? -2.555 15.769 8.456 1.00 80.69 115 SER A CA 1
ATOM 879 C C . SER A 1 115 ? -1.432 15.190 7.597 1.00 80.69 115 SER A C 1
ATOM 881 O O . SER A 1 115 ? -1.023 15.825 6.623 1.00 80.69 115 SER A O 1
ATOM 883 N N . GLU A 1 116 ? -0.939 13.990 7.906 1.00 88.38 116 GLU A N 1
ATOM 884 C CA . GLU A 1 116 ? 0.231 13.405 7.257 1.00 88.38 116 GLU A CA 1
ATOM 885 C C . GLU A 1 116 ? 0.040 11.923 6.928 1.00 88.38 116 GLU A C 1
ATOM 887 O O . GLU A 1 116 ? -0.692 11.185 7.589 1.00 88.38 116 GLU A O 1
ATOM 892 N N . ILE A 1 117 ? 0.790 11.469 5.930 1.00 90.50 117 ILE A N 1
ATOM 893 C CA . ILE A 1 117 ? 1.047 10.053 5.681 1.00 90.50 117 ILE A CA 1
ATOM 894 C C . ILE A 1 117 ? 2.550 9.788 5.682 1.00 90.50 117 ILE A C 1
ATOM 896 O O . ILE A 1 117 ? 3.352 10.657 5.327 1.00 90.50 117 ILE A O 1
ATOM 900 N N . ILE A 1 118 ? 2.922 8.557 6.025 1.00 92.56 118 ILE A N 1
ATOM 901 C CA . ILE A 1 118 ? 4.245 8.009 5.716 1.00 92.56 118 ILE A CA 1
ATOM 902 C C . ILE A 1 118 ? 4.046 6.926 4.666 1.00 92.56 118 ILE A C 1
ATOM 904 O O . ILE A 1 118 ? 3.250 6.011 4.877 1.00 92.56 118 ILE A O 1
ATOM 908 N N . THR A 1 119 ? 4.766 7.018 3.552 1.00 97.25 119 THR A N 1
ATOM 909 C CA . THR A 1 119 ? 4.777 6.004 2.492 1.00 97.25 119 THR A CA 1
ATOM 910 C C . THR A 1 119 ? 6.107 5.261 2.456 1.00 97.25 119 THR A C 1
ATOM 912 O O . THR A 1 119 ? 7.113 5.792 2.920 1.00 97.25 119 THR A O 1
ATOM 915 N N . ILE A 1 120 ? 6.110 4.028 1.949 1.00 98.31 120 ILE A N 1
ATOM 916 C CA . ILE A 1 120 ? 7.315 3.304 1.534 1.00 98.31 120 ILE A CA 1
ATOM 917 C C . ILE A 1 120 ? 7.360 3.353 0.011 1.00 98.31 120 ILE A C 1
ATOM 919 O O . ILE A 1 120 ? 6.454 2.849 -0.659 1.00 98.31 120 ILE A O 1
ATOM 923 N N . ASP A 1 121 ? 8.416 3.958 -0.506 1.00 97.69 121 ASP A N 1
ATOM 924 C CA . ASP A 1 121 ? 8.536 4.360 -1.897 1.00 97.69 121 ASP A CA 1
ATOM 925 C C . ASP A 1 121 ? 9.744 3.676 -2.519 1.00 97.69 121 ASP A C 1
ATOM 927 O O . ASP A 1 121 ? 10.839 3.752 -1.964 1.00 97.69 121 ASP A O 1
ATOM 931 N N . GLY A 1 122 ? 9.553 3.046 -3.676 1.00 97.25 122 GLY A N 1
ATOM 932 C CA . GLY A 1 122 ? 10.653 2.685 -4.564 1.00 97.25 122 GLY A CA 1
ATOM 933 C C . GLY A 1 122 ? 11.009 3.863 -5.465 1.00 97.25 122 GLY A C 1
ATOM 934 O O . GLY A 1 122 ? 10.155 4.696 -5.762 1.00 97.25 122 GLY A O 1
ATOM 935 N N . ASN A 1 123 ? 12.248 3.917 -5.933 1.00 94.94 123 ASN A N 1
ATOM 936 C CA . ASN A 1 123 ? 12.770 4.989 -6.774 1.00 94.94 123 ASN A CA 1
ATOM 937 C C . ASN A 1 123 ? 12.574 6.397 -6.184 1.00 94.94 123 ASN A C 1
ATOM 939 O O . ASN A 1 123 ? 12.196 7.336 -6.883 1.00 94.94 123 ASN A O 1
ATOM 943 N N . SER A 1 124 ? 12.747 6.536 -4.867 1.00 92.12 124 SER A N 1
ATOM 944 C CA . SER A 1 124 ? 12.725 7.834 -4.191 1.00 92.12 124 SER A CA 1
ATOM 945 C C . SER A 1 124 ? 14.143 8.190 -3.772 1.00 92.12 124 SER A C 1
ATOM 947 O O . SER A 1 124 ? 14.647 7.658 -2.783 1.00 92.12 124 SER A O 1
ATOM 949 N N . GLY A 1 125 ? 14.794 9.080 -4.526 1.00 91.62 125 GLY A N 1
ATOM 950 C CA . GLY A 1 125 ? 16.234 9.321 -4.388 1.00 91.62 125 GLY A CA 1
ATOM 951 C C . GLY A 1 125 ? 17.025 8.038 -4.637 1.00 91.62 125 GLY A C 1
ATOM 952 O O . GLY A 1 125 ? 17.818 7.644 -3.779 1.00 91.62 125 GLY A O 1
ATOM 953 N N . ASP A 1 126 ? 16.688 7.363 -5.742 1.00 95.25 126 ASP A N 1
ATOM 954 C CA . ASP A 1 126 ? 17.369 6.183 -6.290 1.00 95.25 126 ASP A CA 1
ATOM 955 C C . ASP A 1 126 ? 17.424 4.996 -5.308 1.00 95.25 126 ASP A C 1
ATOM 957 O O . ASP A 1 126 ? 18.316 4.143 -5.320 1.00 95.25 126 ASP A O 1
ATOM 961 N N . ALA A 1 127 ? 16.447 4.948 -4.396 1.00 97.62 127 ALA A N 1
ATOM 962 C CA . ALA A 1 127 ? 16.392 3.985 -3.308 1.00 97.62 127 ALA A CA 1
ATOM 963 C C . ALA A 1 127 ? 14.961 3.673 -2.858 1.00 97.62 127 ALA A C 1
ATOM 965 O O . ALA A 1 127 ? 14.014 4.411 -3.145 1.00 97.62 127 ALA A O 1
ATOM 966 N N . VAL A 1 128 ? 14.823 2.585 -2.097 1.00 98.56 128 VAL A N 1
ATOM 967 C CA . VAL A 1 128 ? 13.630 2.313 -1.298 1.00 98.56 128 VAL A CA 1
ATOM 968 C C . VAL A 1 128 ? 13.726 3.110 -0.005 1.00 98.56 128 VAL A C 1
ATOM 970 O O . VAL A 1 128 ? 14.661 2.922 0.781 1.00 98.56 128 VAL A O 1
ATOM 973 N N . ARG A 1 129 ? 12.770 4.008 0.238 1.00 97.94 129 ARG A N 1
ATOM 974 C CA . ARG A 1 129 ? 12.794 4.922 1.391 1.00 97.94 129 ARG A CA 1
ATOM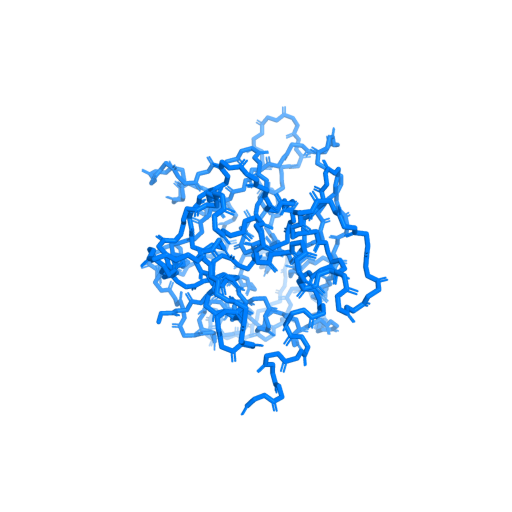 975 C C . ARG A 1 129 ? 11.407 5.122 1.972 1.00 97.94 129 ARG A C 1
ATOM 977 O O . ARG A 1 129 ? 10.400 4.879 1.318 1.00 97.94 129 ARG A O 1
ATOM 984 N N . THR A 1 130 ? 11.363 5.617 3.205 1.00 97.19 130 THR A N 1
ATOM 985 C CA . THR A 1 130 ? 10.135 6.191 3.753 1.00 97.19 130 THR A CA 1
ATOM 986 C C . THR A 1 130 ? 10.039 7.671 3.419 1.00 97.19 130 THR A C 1
ATOM 988 O O . THR A 1 130 ? 10.996 8.405 3.672 1.00 97.19 130 THR A O 1
ATOM 991 N N . SER A 1 131 ? 8.876 8.117 2.958 1.00 94.50 131 SER A N 1
ATOM 992 C CA . SER A 1 131 ? 8.603 9.529 2.678 1.00 94.50 131 SER A CA 1
ATOM 993 C C . SER A 1 131 ? 7.442 10.026 3.522 1.00 94.50 131 SER A C 1
ATOM 995 O O . SER A 1 131 ? 6.366 9.431 3.532 1.00 94.50 131 SER A O 1
ATOM 997 N N . LYS A 1 132 ? 7.645 11.148 4.211 1.00 92.69 132 LYS A N 1
ATOM 998 C CA . LYS A 1 132 ? 6.576 11.872 4.903 1.00 92.69 132 LYS A CA 1
ATOM 999 C C . LYS A 1 132 ? 5.914 12.840 3.922 1.00 92.69 132 LYS A C 1
ATOM 1001 O O . LYS A 1 132 ? 6.609 13.571 3.218 1.00 92.69 132 LYS A O 1
ATOM 1006 N N . ARG A 1 133 ? 4.581 12.843 3.857 1.00 89.44 133 ARG A N 1
ATOM 1007 C CA . ARG A 1 133 ? 3.805 13.685 2.930 1.00 89.44 133 ARG A CA 1
ATOM 1008 C C . ARG A 1 133 ? 2.619 14.312 3.657 1.00 89.44 133 ARG A C 1
ATOM 1010 O O . ARG A 1 133 ? 1.892 13.612 4.355 1.00 89.44 133 ARG A O 1
ATOM 1017 N N . SER A 1 134 ? 2.412 15.615 3.468 1.00 88.44 134 SER A N 1
ATOM 1018 C CA . SER A 1 134 ? 1.235 16.319 3.994 1.00 88.44 134 SER A CA 1
ATOM 1019 C C . SER A 1 134 ? 0.013 16.054 3.115 1.00 88.44 134 SER A C 1
ATOM 1021 O O . SER A 1 134 ? 0.089 16.207 1.893 1.00 88.44 134 SER A O 1
ATOM 1023 N N . ILE A 1 135 ? -1.111 15.688 3.735 1.00 79.50 135 ILE A N 1
ATOM 1024 C CA . ILE A 1 135 ? -2.391 15.416 3.058 1.00 79.50 135 ILE A CA 1
ATOM 1025 C C . ILE A 1 135 ? -2.966 16.701 2.437 1.00 79.50 135 ILE A C 1
ATOM 1027 O O . ILE A 1 135 ? -3.597 16.641 1.386 1.00 79.50 135 ILE A O 1
ATOM 1031 N N . GLY A 1 136 ? -2.699 17.867 3.037 1.00 71.50 136 GLY A N 1
ATOM 1032 C CA . GLY A 1 136 ? -3.164 19.170 2.542 1.00 71.50 136 GLY A CA 1
ATOM 1033 C C . GLY A 1 136 ? -2.258 19.829 1.495 1.00 71.50 136 GLY A C 1
ATOM 1034 O O . GLY A 1 136 ? -2.606 20.884 0.979 1.00 71.50 136 GLY A O 1
ATOM 1035 N N . GLY A 1 137 ? -1.090 19.248 1.201 1.00 68.81 137 GLY A N 1
ATOM 1036 C CA . GLY A 1 137 ? -0.103 19.851 0.303 1.00 68.81 137 GLY A CA 1
ATOM 1037 C C . GLY A 1 137 ? -0.320 19.486 -1.165 1.00 68.81 137 GLY A C 1
ATOM 1038 O O . GLY A 1 137 ? -0.878 20.244 -1.953 1.00 68.81 137 GLY A O 1
ATOM 1039 N N . ARG A 1 138 ? 0.191 18.318 -1.564 1.00 65.50 138 ARG A N 1
ATOM 1040 C CA . ARG A 1 138 ? 0.229 17.882 -2.967 1.00 65.50 138 ARG A CA 1
ATOM 1041 C C . ARG A 1 138 ? -1.001 17.039 -3.296 1.00 65.50 138 ARG A C 1
ATOM 1043 O O . ARG A 1 138 ? -1.366 16.175 -2.504 1.00 65.50 138 ARG A O 1
ATOM 1050 N N . LYS A 1 139 ? -1.609 17.234 -4.476 1.00 77.12 139 LYS A N 1
ATOM 1051 C CA . LYS A 1 139 ? -2.749 16.411 -4.915 1.00 77.12 139 LYS A CA 1
ATOM 1052 C C . LYS A 1 139 ? -2.338 14.939 -5.004 1.00 77.12 139 LYS A C 1
ATOM 1054 O O . LYS A 1 139 ? -1.524 14.548 -5.847 1.00 77.12 139 LYS A O 1
ATOM 1059 N N . MET A 1 140 ? -2.917 14.141 -4.116 1.00 87.62 140 MET A N 1
ATOM 1060 C CA . MET A 1 140 ? -2.724 12.700 -4.028 1.00 87.62 140 MET A CA 1
ATOM 1061 C C . MET A 1 140 ? -4.062 11.995 -4.200 1.00 87.62 140 MET A C 1
ATOM 1063 O O . MET A 1 140 ? -5.098 12.485 -3.753 1.00 87.62 140 MET A O 1
ATOM 1067 N N . SER A 1 141 ? -4.017 10.829 -4.829 1.00 90.44 141 SER A N 1
ATOM 1068 C CA . SER A 1 141 ? -5.141 9.903 -4.900 1.00 90.44 141 SER A CA 1
ATOM 1069 C C . SER A 1 141 ? -4.735 8.585 -4.261 1.00 90.44 141 SER A C 1
ATOM 1071 O O . SER A 1 141 ? -3.626 8.103 -4.479 1.00 90.44 141 SER A O 1
ATOM 1073 N N . PHE A 1 142 ? -5.627 7.987 -3.484 1.00 93.19 142 PHE A N 1
ATOM 1074 C CA . PHE A 1 142 ? -5.349 6.769 -2.734 1.00 93.19 142 PHE A CA 1
ATOM 1075 C C . PHE A 1 142 ? -6.082 5.598 -3.369 1.00 93.19 142 PHE A C 1
ATOM 1077 O O . PHE A 1 142 ? -7.304 5.485 -3.273 1.00 93.19 142 PHE A O 1
ATOM 1084 N N . CYS A 1 143 ? -5.332 4.746 -4.058 1.00 95.56 143 CYS A N 1
ATOM 1085 C CA . CYS A 1 143 ? -5.857 3.525 -4.651 1.00 95.56 143 CYS A CA 1
ATOM 1086 C C . CYS A 1 143 ? -5.888 2.427 -3.590 1.00 95.56 143 CYS A C 1
ATOM 1088 O O . CYS A 1 143 ? -4.858 2.157 -2.976 1.00 95.56 143 CYS A O 1
ATOM 1090 N N . ARG A 1 144 ? -7.040 1.789 -3.371 1.00 94.56 144 ARG A N 1
ATOM 1091 C CA . ARG A 1 144 ? -7.228 0.861 -2.247 1.00 94.56 144 ARG A CA 1
ATOM 1092 C C . ARG A 1 144 ? -7.333 -0.594 -2.699 1.00 94.56 144 ARG A C 1
ATOM 1094 O O . ARG A 1 144 ? -8.410 -0.989 -3.156 1.00 94.56 144 ARG A O 1
ATOM 1101 N N . PRO A 1 145 ? -6.292 -1.426 -2.523 1.00 94.88 145 PRO A N 1
ATOM 1102 C CA . PRO A 1 145 ? -6.365 -2.865 -2.764 1.00 94.88 145 PRO A CA 1
ATOM 1103 C C . PRO A 1 145 ? -7.459 -3.568 -1.956 1.00 94.88 145 PRO A C 1
ATOM 1105 O O . PRO A 1 145 ? -7.866 -3.121 -0.882 1.00 94.88 145 PRO A O 1
ATOM 1108 N N . ALA A 1 146 ? -7.966 -4.672 -2.503 1.00 88.88 146 ALA A N 1
ATOM 1109 C CA . ALA A 1 146 ? -9.028 -5.494 -1.919 1.00 88.88 146 ALA A CA 1
ATOM 1110 C C . ALA A 1 146 ? -8.501 -6.460 -0.862 1.00 88.88 146 ALA A C 1
ATOM 1112 O O . ALA A 1 146 ? -8.681 -7.666 -0.992 1.00 88.88 146 ALA A O 1
ATOM 1113 N N . TYR A 1 147 ? -7.828 -5.938 0.165 1.00 80.94 147 TYR A N 1
ATOM 1114 C CA . TYR A 1 147 ? -7.375 -6.770 1.277 1.00 80.94 147 TYR A CA 1
ATOM 1115 C C . TYR A 1 147 ? -8.541 -7.600 1.825 1.00 80.94 147 TYR A C 1
ATOM 1117 O O . TYR A 1 147 ? -9.669 -7.107 1.928 1.00 80.94 147 TYR A O 1
ATOM 1125 N N . GLY A 1 148 ? -8.274 -8.876 2.121 1.00 56.94 148 GLY A N 1
ATOM 1126 C CA . GLY A 1 148 ? -9.280 -9.756 2.712 1.00 56.94 148 GLY A CA 1
ATOM 1127 C C . GLY A 1 148 ? -9.811 -9.174 4.019 1.00 56.94 148 GLY A C 1
ATOM 1128 O O . GLY A 1 148 ? -9.142 -8.353 4.635 1.00 56.94 148 GLY A O 1
ATOM 1129 N N . SER A 1 149 ? -11.003 -9.592 4.450 1.00 46.56 149 SER A N 1
ATOM 1130 C CA . SER A 1 149 ? -11.771 -9.024 5.580 1.00 46.56 149 SER A CA 1
ATOM 1131 C C . SER A 1 149 ? -11.128 -9.122 6.981 1.00 46.56 149 SER A C 1
ATOM 1133 O O . SER A 1 149 ? -11.815 -9.001 7.993 1.00 46.56 149 SER A O 1
ATOM 1135 N N . SER A 1 150 ? -9.817 -9.305 7.042 1.00 42.41 150 SER A N 1
ATOM 1136 C CA . SER A 1 150 ? -8.932 -9.168 8.190 1.00 42.41 150 SER A CA 1
ATOM 1137 C C . SER A 1 150 ? -7.768 -8.274 7.744 1.00 42.41 150 SER A C 1
ATOM 1139 O O . SER A 1 150 ? -7.050 -8.662 6.825 1.00 42.41 150 SER A O 1
ATOM 1141 N N . ASP A 1 151 ? -7.576 -7.116 8.382 1.00 38.31 151 ASP A N 1
ATOM 1142 C CA . ASP A 1 151 ? -6.494 -6.140 8.144 1.00 38.31 151 ASP A CA 1
ATOM 1143 C C . ASP A 1 151 ? -6.576 -5.280 6.855 1.00 38.31 151 ASP A C 1
ATOM 1145 O O . ASP A 1 151 ? -5.759 -5.362 5.929 1.00 38.31 151 ASP A O 1
ATOM 1149 N N . GLY A 1 152 ? -7.445 -4.269 6.899 1.00 39.25 152 GLY A N 1
ATOM 1150 C CA . GLY A 1 152 ? -6.916 -2.921 6.705 1.00 39.25 152 GLY A CA 1
ATOM 1151 C C . GLY A 1 152 ? -6.247 -2.536 8.019 1.00 39.25 152 GLY A C 1
ATOM 1152 O O . GLY A 1 152 ? -6.955 -2.274 8.981 1.00 39.25 152 GLY A O 1
ATOM 1153 N N . GLY A 1 153 ? -4.915 -2.584 8.095 1.00 40.75 153 GLY A N 1
ATOM 1154 C CA . GLY A 1 153 ? -4.154 -2.230 9.293 1.00 40.75 153 GLY A CA 1
ATOM 1155 C C . GLY A 1 153 ? -4.448 -0.793 9.712 1.00 40.75 153 GLY A C 1
ATOM 1156 O O . GLY A 1 153 ? -3.769 0.133 9.302 1.00 40.75 153 GLY A O 1
ATOM 1157 N N . SER A 1 154 ? -5.488 -0.590 10.506 1.00 42.34 154 SER A N 1
ATOM 1158 C CA . SER A 1 154 ? -5.967 0.718 10.920 1.00 42.34 154 SER A CA 1
ATOM 1159 C C . SER A 1 154 ? -4.992 1.357 11.900 1.00 42.34 154 SER A C 1
ATOM 1161 O O . SER A 1 154 ? -4.953 1.038 13.091 1.00 42.34 154 SER A O 1
ATOM 1163 N N . THR A 1 155 ? -4.208 2.295 11.380 1.00 44.72 155 THR A N 1
ATOM 1164 C CA . THR A 1 155 ? -3.854 3.514 12.110 1.00 44.72 155 THR A CA 1
ATOM 1165 C C . THR A 1 155 ? -4.315 4.687 11.234 1.00 44.72 155 THR A C 1
ATOM 1167 O O . THR A 1 155 ? -4.010 4.709 10.051 1.00 44.72 155 THR A O 1
ATOM 1170 N N . GLY A 1 156 ? -5.114 5.649 11.680 1.00 50.28 156 GLY A N 1
ATOM 1171 C CA . GLY A 1 156 ? -5.646 5.870 13.012 1.00 50.28 156 GLY A CA 1
ATOM 1172 C C . GLY A 1 156 ? -6.900 6.736 12.953 1.00 50.28 156 GLY A C 1
ATOM 1173 O O . GLY A 1 156 ? -6.839 7.926 12.667 1.00 50.28 156 GLY A O 1
ATOM 1174 N N . GLY A 1 157 ? -8.029 6.115 13.277 1.00 56.50 157 GLY A N 1
ATOM 1175 C CA . G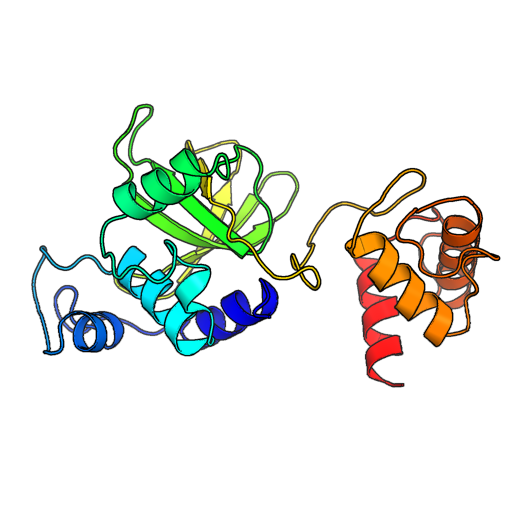LY A 1 157 ? -9.154 6.781 13.913 1.00 56.50 157 GLY A CA 1
ATOM 1176 C C . GLY A 1 157 ? -9.331 6.170 15.297 1.00 56.50 157 GLY A C 1
ATOM 1177 O O . GLY A 1 157 ? -9.186 4.956 15.475 1.00 56.50 157 GLY A O 1
ATOM 1178 N N . ASN A 1 158 ? -9.608 7.011 16.282 1.00 74.94 158 ASN A N 1
ATOM 1179 C CA . ASN A 1 158 ? -10.118 6.567 17.569 1.00 74.94 158 ASN A CA 1
ATOM 1180 C C . ASN A 1 158 ? -11.378 5.718 17.332 1.00 74.94 158 ASN A C 1
ATOM 1182 O O . ASN A 1 158 ? -12.266 6.159 16.606 1.00 74.94 158 ASN A O 1
ATOM 1186 N N . LEU A 1 159 ? -11.456 4.512 17.908 1.00 82.50 159 LEU A N 1
ATOM 1187 C CA . LEU A 1 159 ? -12.731 3.787 17.937 1.00 82.50 159 LEU A CA 1
ATOM 1188 C C . LEU A 1 159 ? -13.493 4.240 19.169 1.00 82.50 159 LEU A C 1
ATOM 1190 O O . LEU A 1 159 ? -12.958 4.213 20.277 1.00 82.50 159 LEU A O 1
ATOM 1194 N N . SER A 1 160 ? -14.727 4.648 18.959 1.00 81.31 160 SER A N 1
ATOM 1195 C CA . SER A 1 160 ? -15.616 5.167 19.989 1.00 81.31 160 SER A CA 1
ATOM 1196 C C . SER A 1 160 ? -17.046 4.724 19.704 1.00 81.31 160 SER A C 1
ATOM 1198 O O . SER A 1 160 ? -17.318 4.085 18.683 1.00 81.31 160 SER A O 1
ATOM 1200 N N . MET A 1 161 ? -17.967 5.072 20.600 1.00 76.50 161 MET A N 1
ATOM 1201 C CA . MET A 1 161 ? -19.389 4.778 20.444 1.00 76.50 161 MET A CA 1
ATOM 1202 C C . MET A 1 161 ? -19.911 5.122 19.040 1.00 76.50 161 MET A C 1
ATOM 1204 O O . MET A 1 161 ? -19.644 6.202 18.517 1.00 76.50 161 MET A O 1
ATOM 1208 N N . GLY A 1 162 ? -20.632 4.180 18.429 1.00 67.25 162 GLY A N 1
ATOM 1209 C CA . GLY A 1 162 ? -21.160 4.300 17.065 1.00 67.25 162 GLY A CA 1
ATOM 1210 C C . GLY A 1 162 ? -20.182 3.886 15.958 1.00 67.25 162 GLY A C 1
ATOM 1211 O O . GLY A 1 162 ? -20.603 3.704 14.816 1.00 67.25 162 GLY A O 1
ATOM 1212 N N . SER A 1 163 ? -18.899 3.665 16.272 1.00 71.69 163 SER A N 1
ATOM 1213 C CA . SER A 1 163 ? -17.956 3.053 15.325 1.00 71.69 163 SER A CA 1
ATOM 1214 C C . SER A 1 163 ? -18.420 1.647 14.948 1.00 71.69 163 SER A C 1
ATOM 1216 O O . SER A 1 163 ? -18.957 0.915 15.777 1.00 71.69 163 SER A O 1
ATOM 1218 N N . SER A 1 164 ? -18.172 1.224 13.713 1.00 68.50 164 SER A N 1
ATOM 1219 C CA . SER A 1 164 ? -18.461 -0.144 13.282 1.00 68.50 164 SER A CA 1
ATOM 1220 C C . SER A 1 164 ? -17.457 -0.639 12.244 1.00 68.50 164 SER A C 1
ATOM 1222 O O . SER A 1 164 ? -16.721 0.142 11.639 1.00 68.50 164 SER A O 1
ATOM 1224 N N . GLY A 1 165 ? -17.399 -1.957 12.061 1.00 67.50 165 GLY A N 1
ATOM 1225 C CA . GLY A 1 165 ? -16.550 -2.623 11.082 1.00 67.50 165 GLY A CA 1
ATOM 1226 C C . GLY A 1 165 ? -15.546 -3.593 11.698 1.00 67.50 165 GLY A C 1
ATOM 1227 O O . GLY A 1 165 ? -15.596 -3.952 12.875 1.00 67.50 165 GLY A O 1
ATOM 1228 N N . THR A 1 166 ? -14.618 -4.052 10.863 1.00 64.62 166 THR A N 1
ATOM 1229 C CA . THR A 1 166 ? -13.630 -5.078 11.221 1.00 64.62 166 THR A CA 1
ATOM 1230 C C . THR A 1 166 ? -12.704 -4.643 12.353 1.00 64.62 166 THR A C 1
ATOM 1232 O O . THR A 1 166 ? -12.407 -5.460 13.214 1.00 64.62 166 THR A O 1
ATOM 1235 N N . ASP A 1 167 ? -12.321 -3.364 12.413 1.00 70.94 167 ASP A N 1
ATOM 1236 C CA . ASP A 1 167 ? -11.451 -2.842 13.475 1.00 70.94 167 ASP A CA 1
ATOM 1237 C C . ASP A 1 167 ? -12.102 -2.950 14.855 1.00 70.94 167 ASP A C 1
ATOM 1239 O O . ASP A 1 167 ? -11.455 -3.336 15.828 1.00 70.94 167 ASP A O 1
ATOM 1243 N N . VAL A 1 168 ? -13.394 -2.621 14.939 1.00 82.06 168 VAL A N 1
ATOM 1244 C CA . VAL A 1 168 ? -14.170 -2.754 16.174 1.00 82.06 168 VAL A CA 1
ATOM 1245 C C . VAL A 1 168 ? -14.241 -4.220 16.574 1.00 82.06 168 VAL A C 1
ATOM 1247 O O . VAL A 1 168 ? -13.920 -4.550 17.711 1.00 82.06 168 VAL A O 1
ATOM 1250 N N . ARG A 1 169 ? -14.565 -5.101 15.622 1.00 84.12 169 ARG A N 1
ATOM 1251 C CA . ARG A 1 169 ? -14.656 -6.546 15.856 1.00 84.12 169 ARG A CA 1
ATOM 1252 C C . ARG A 1 169 ? -13.346 -7.131 16.362 1.00 84.12 169 ARG A C 1
ATOM 1254 O O . ARG A 1 169 ? -13.345 -7.912 17.308 1.00 84.12 169 ARG A O 1
ATOM 1261 N N . ASP A 1 170 ? -12.225 -6.742 15.769 1.00 83.12 170 ASP A N 1
ATOM 1262 C CA . ASP A 1 170 ? -10.916 -7.236 16.184 1.00 83.12 170 ASP A CA 1
ATOM 1263 C C . ASP A 1 170 ? -10.526 -6.718 17.569 1.00 83.12 170 ASP A C 1
ATOM 1265 O O . ASP A 1 170 ? -9.983 -7.476 18.376 1.00 83.12 170 ASP A O 1
ATOM 1269 N N . MET A 1 171 ? -10.845 -5.463 17.895 1.00 90.25 171 MET A N 1
ATOM 1270 C CA . MET A 1 171 ? -10.622 -4.942 19.243 1.00 90.25 171 MET A CA 1
ATOM 1271 C C . MET A 1 171 ? -11.538 -5.594 20.286 1.00 90.25 171 MET A C 1
ATOM 1273 O O . MET A 1 171 ? -11.060 -5.917 21.372 1.00 90.25 171 MET A O 1
ATOM 1277 N N . GLN A 1 172 ? -12.806 -5.855 19.956 1.00 96.19 172 GLN A N 1
ATOM 1278 C CA . GLN A 1 172 ? -13.732 -6.605 20.811 1.00 96.19 172 GLN A CA 1
ATOM 1279 C C . GLN A 1 172 ? -13.215 -8.025 21.075 1.00 96.19 172 GLN A C 1
ATOM 1281 O O . GLN A 1 17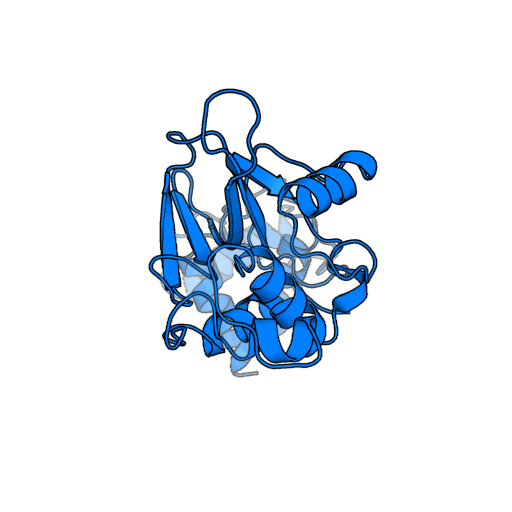2 ? -13.164 -8.439 22.227 1.00 96.19 172 GLN A O 1
ATOM 1286 N N . ARG A 1 173 ? -12.756 -8.758 20.046 1.00 93.25 173 ARG A N 1
ATOM 1287 C CA . ARG A 1 173 ? -12.164 -10.104 20.215 1.00 93.25 173 ARG A CA 1
ATOM 1288 C C . ARG A 1 173 ? -11.003 -10.095 21.202 1.00 93.25 173 ARG A C 1
ATOM 1290 O O . ARG A 1 173 ? -10.950 -10.940 22.089 1.00 93.25 173 ARG A O 1
ATOM 1297 N N . LYS A 1 174 ? -10.090 -9.131 21.059 1.00 94.12 174 LYS A N 1
ATOM 1298 C CA . LYS A 1 174 ? -8.923 -8.999 21.942 1.00 94.12 174 LYS A CA 1
ATOM 1299 C C . LYS A 1 174 ? -9.333 -8.662 23.372 1.00 94.12 174 LYS A C 1
ATOM 1301 O O . LYS A 1 174 ? -8.811 -9.265 24.299 1.00 94.12 174 LYS A O 1
ATOM 1306 N N . LEU A 1 175 ? -10.276 -7.736 23.554 1.00 96.75 175 LEU A N 1
ATOM 1307 C CA . LEU A 1 175 ? -10.825 -7.401 24.871 1.00 96.75 175 LEU A CA 1
ATOM 1308 C C . LEU A 1 175 ? -11.477 -8.620 25.532 1.00 96.75 175 LEU A C 1
ATOM 1310 O O . LEU A 1 175 ? -11.151 -8.924 26.676 1.00 96.75 175 LEU A O 1
ATOM 1314 N N . ILE A 1 176 ? -12.316 -9.354 24.800 1.00 96.38 176 ILE A N 1
ATOM 1315 C CA . ILE A 1 176 ? -12.985 -10.568 25.286 1.00 96.38 176 ILE A CA 1
ATOM 1316 C C . ILE A 1 176 ? -11.959 -11.633 25.688 1.00 96.38 176 ILE A C 1
ATOM 1318 O O . ILE A 1 176 ? -12.064 -12.185 26.779 1.00 96.38 176 ILE A O 1
ATOM 1322 N N . ALA A 1 177 ? -10.940 -11.879 24.858 1.00 91.25 177 ALA A N 1
ATOM 1323 C CA . ALA A 1 177 ? -9.861 -12.817 25.172 1.00 91.25 177 ALA A CA 1
ATOM 1324 C C . ALA A 1 177 ? -9.057 -12.406 26.419 1.00 91.25 177 ALA A C 1
ATOM 1326 O O . ALA A 1 177 ? -8.596 -13.259 27.169 1.00 91.25 177 ALA A O 1
ATOM 1327 N N . LEU A 1 178 ? -8.933 -11.101 26.669 1.00 95.44 178 LEU A N 1
ATOM 1328 C CA . LEU A 1 178 ? -8.316 -10.537 27.873 1.00 95.44 178 LEU A CA 1
ATOM 1329 C C . LEU A 1 178 ? -9.264 -10.499 29.089 1.00 95.44 178 LEU A C 1
ATOM 1331 O O . LEU A 1 178 ? -8.910 -9.923 30.114 1.00 95.44 178 LEU A O 1
ATOM 1335 N N . GLY A 1 179 ? -10.464 -11.079 28.992 1.00 96.88 179 GLY A N 1
ATOM 1336 C CA . GLY A 1 179 ? -11.440 -11.149 30.085 1.00 96.88 179 GLY A CA 1
ATOM 1337 C C . GLY A 1 179 ? -12.384 -9.946 30.192 1.00 96.88 179 GLY A C 1
ATOM 1338 O O . GLY A 1 179 ? -13.180 -9.864 31.126 1.00 96.88 179 GLY A O 1
ATOM 1339 N N . TYR A 1 180 ? -12.352 -9.015 29.238 1.00 97.19 180 TYR A N 1
ATOM 1340 C CA . TYR A 1 180 ? -13.232 -7.847 29.204 1.00 97.19 180 TYR A CA 1
ATOM 1341 C C . TYR A 1 180 ? -14.424 -8.103 28.278 1.00 97.19 180 TYR A C 1
ATOM 1343 O O . TYR A 1 180 ? -14.357 -7.863 27.074 1.00 97.19 180 TYR A O 1
ATOM 1351 N N . SER A 1 181 ? -15.541 -8.568 28.845 1.00 96.25 181 SER A N 1
ATOM 1352 C CA . SER A 1 181 ? -16.784 -8.786 28.089 1.00 96.25 181 SER A CA 1
ATOM 1353 C C . SER A 1 181 ? -17.272 -7.503 27.405 1.00 96.25 181 SER A C 1
ATOM 1355 O O . SER A 1 181 ? -17.409 -6.469 28.067 1.00 96.25 181 SER A O 1
ATOM 1357 N N . CYS A 1 182 ? -17.574 -7.593 26.103 1.00 94.81 182 CYS A N 1
ATOM 1358 C CA . CYS A 1 182 ? -18.156 -6.521 25.285 1.00 94.81 182 CYS A CA 1
ATOM 1359 C C . CYS A 1 182 ? -19.697 -6.565 25.223 1.00 94.81 182 CYS A C 1
ATOM 1361 O O . CYS A 1 182 ? -20.297 -5.949 24.343 1.00 94.81 182 CYS A O 1
ATOM 1363 N N . GLY A 1 183 ? -20.343 -7.268 26.161 1.00 93.31 183 GLY A N 1
ATOM 1364 C CA . GLY A 1 183 ? -21.793 -7.479 26.188 1.00 93.31 183 GLY A CA 1
ATOM 1365 C C . GLY A 1 183 ? -22.221 -8.784 25.509 1.00 93.31 183 GLY A C 1
ATOM 1366 O O . GLY A 1 183 ? -21.388 -9.565 25.052 1.00 93.31 183 GLY A O 1
ATOM 1367 N N . SER A 1 184 ? -23.534 -9.026 25.449 1.00 92.44 184 SER A N 1
ATOM 1368 C CA . SER A 1 184 ? -24.117 -10.274 24.926 1.00 92.44 184 SER A CA 1
ATOM 1369 C C . SER A 1 184 ? -23.851 -10.510 23.437 1.00 92.44 184 SER A C 1
ATOM 1371 O O . SER A 1 184 ? -23.769 -11.658 23.013 1.00 92.44 184 SER A O 1
ATOM 1373 N N . ALA A 1 185 ? -23.671 -9.444 22.652 1.00 84.38 185 ALA A N 1
ATOM 1374 C CA . ALA A 1 185 ? -23.359 -9.532 21.225 1.00 84.38 185 ALA A CA 1
ATOM 1375 C C . ALA A 1 185 ? -21.903 -9.960 20.937 1.00 84.38 185 ALA A C 1
ATOM 1377 O O . ALA A 1 185 ? -21.575 -10.345 19.814 1.00 84.38 185 ALA A O 1
ATOM 1378 N N . GLY A 1 186 ? -21.021 -9.926 21.942 1.00 92.88 186 GLY A N 1
ATOM 1379 C CA . GLY A 1 186 ? -19.623 -10.320 21.793 1.00 92.88 186 GLY A CA 1
ATOM 1380 C C . GLY A 1 186 ? -18.854 -9.425 20.817 1.00 92.88 186 GLY A C 1
ATOM 1381 O O . GLY A 1 186 ? -18.847 -8.204 20.954 1.00 92.88 186 GLY A O 1
ATOM 1382 N N . ALA A 1 187 ? -18.151 -10.043 19.865 1.00 92.31 187 ALA A N 1
ATOM 1383 C CA . ALA A 1 187 ? -17.369 -9.346 18.846 1.00 92.31 187 ALA A CA 1
ATOM 1384 C C . ALA A 1 187 ? -18.143 -9.207 17.524 1.00 92.31 187 ALA A C 1
ATOM 1386 O O . ALA A 1 187 ? -17.777 -9.788 16.497 1.00 92.31 187 ALA A O 1
ATOM 1387 N N . ASP A 1 188 ? -19.235 -8.453 17.564 1.00 83.12 188 ASP A N 1
ATOM 1388 C CA . ASP A 1 188 ? -20.143 -8.217 16.437 1.00 83.12 188 ASP A CA 1
ATOM 1389 C C . ASP A 1 188 ? -19.601 -7.201 15.411 1.00 83.12 188 ASP A C 1
ATOM 1391 O O . ASP A 1 188 ? -20.000 -7.202 14.244 1.00 83.12 188 ASP A O 1
ATOM 1395 N N . GLY A 1 189 ? -18.618 -6.390 15.801 1.00 80.94 189 GLY A N 1
ATOM 1396 C CA . GLY A 1 189 ? -18.088 -5.296 14.999 1.00 80.94 189 GLY A CA 1
ATOM 1397 C C . GLY A 1 189 ? -18.869 -3.996 15.117 1.00 80.94 189 GLY A C 1
ATOM 1398 O O . GLY A 1 189 ? -18.679 -3.127 14.270 1.00 80.94 189 GLY A O 1
ATOM 1399 N N . VAL A 1 190 ? -19.711 -3.837 16.139 1.00 83.44 190 VAL A N 1
ATOM 1400 C CA . VAL A 1 190 ? -20.441 -2.601 16.441 1.00 83.44 190 VAL A CA 1
ATOM 1401 C C . VAL A 1 190 ? -20.023 -2.082 17.812 1.00 83.44 190 VAL A C 1
ATOM 1403 O O . VAL A 1 190 ? -20.170 -2.742 18.837 1.00 83.44 190 VAL A O 1
ATOM 1406 N N . PHE A 1 191 ? -19.510 -0.855 17.856 1.00 84.56 191 PHE A N 1
ATOM 1407 C CA . PHE A 1 191 ? -19.038 -0.231 19.086 1.00 84.56 191 PHE A CA 1
ATOM 1408 C C . PHE A 1 191 ? -20.236 0.371 19.828 1.00 84.56 191 PHE A C 1
ATOM 1410 O O . PHE A 1 191 ? -20.466 1.582 19.821 1.00 84.56 191 PHE A O 1
ATOM 1417 N N . GLY A 1 192 ? -21.035 -0.509 20.429 1.00 86.38 192 GLY A N 1
ATOM 1418 C CA . GLY A 1 192 ? -22.163 -0.164 21.290 1.00 86.38 192 GLY A CA 1
ATOM 1419 C C . GLY A 1 192 ? -21.777 -0.047 22.767 1.00 86.38 192 GLY A C 1
ATOM 1420 O O . GLY A 1 192 ? -20.597 -0.085 23.131 1.00 86.38 192 GLY A O 1
ATOM 1421 N N . GLN A 1 193 ? -22.791 0.053 23.632 1.00 92.62 193 GLN A N 1
ATOM 1422 C CA . GLN A 1 193 ? -22.613 0.256 25.076 1.00 92.62 193 GLN A CA 1
ATOM 1423 C C . GLN A 1 193 ? -21.720 -0.808 25.726 1.00 92.62 193 GLN A C 1
ATOM 1425 O O . GLN A 1 193 ? -20.787 -0.472 26.449 1.00 92.62 193 GLN A O 1
ATOM 1430 N N . GLY A 1 194 ? -21.924 -2.087 25.395 1.00 94.94 194 GLY A N 1
ATOM 1431 C CA . GLY A 1 194 ? -21.120 -3.171 25.964 1.00 94.94 194 GLY A CA 1
ATOM 1432 C C . GLY A 1 194 ? -19.626 -3.065 25.632 1.00 94.94 194 GLY A C 1
ATOM 1433 O O . GLY A 1 194 ? -18.784 -3.372 26.475 1.00 94.94 194 GLY A O 1
ATOM 1434 N N . THR A 1 195 ? -19.278 -2.567 24.439 1.00 97.00 195 THR A N 1
ATOM 1435 C CA . THR A 1 195 ? -17.874 -2.341 24.049 1.00 97.00 195 THR A CA 1
ATOM 1436 C C . THR A 1 195 ? -17.291 -1.131 24.766 1.00 97.00 195 THR A C 1
ATOM 1438 O O . THR A 1 195 ? -16.173 -1.203 25.269 1.00 97.00 195 THR A O 1
ATOM 1441 N N . TYR A 1 196 ? -18.056 -0.044 24.875 1.00 94.88 196 TYR A N 1
ATOM 1442 C CA . TYR A 1 196 ? -17.656 1.142 25.631 1.00 94.88 196 TYR A CA 1
ATOM 1443 C C . TYR A 1 196 ? -17.349 0.815 27.096 1.00 94.88 196 TYR A C 1
ATOM 1445 O O . TYR A 1 196 ? -16.277 1.157 27.594 1.00 94.88 196 TYR A O 1
ATOM 1453 N N . ASP A 1 197 ? -18.224 0.060 27.760 1.00 95.69 197 ASP A N 1
ATOM 1454 C CA . ASP A 1 197 ? -18.020 -0.345 29.151 1.00 95.69 197 ASP A CA 1
ATOM 1455 C C . ASP A 1 197 ? -16.774 -1.231 29.310 1.00 95.69 197 ASP A C 1
ATOM 1457 O O . ASP A 1 197 ? -16.023 -1.090 30.280 1.00 95.69 197 ASP A O 1
ATOM 1461 N N . ALA A 1 198 ? -16.522 -2.127 28.347 1.00 97.94 198 ALA A N 1
ATOM 1462 C CA . ALA A 1 198 ? -15.323 -2.963 28.317 1.00 97.94 198 ALA A CA 1
ATOM 1463 C C . ALA A 1 198 ? -14.044 -2.122 28.217 1.00 97.94 198 ALA A C 1
ATOM 1465 O O . ALA A 1 198 ? -13.096 -2.354 28.968 1.00 97.94 198 ALA A O 1
ATOM 1466 N N . VAL A 1 199 ? -14.039 -1.120 27.334 1.00 97.69 199 VAL A N 1
ATOM 1467 C CA . VAL A 1 199 ? -12.904 -0.210 27.139 1.00 97.69 199 VAL A CA 1
ATOM 1468 C C . VAL A 1 199 ? -12.666 0.637 28.384 1.00 97.69 199 VAL A C 1
ATOM 1470 O O . VAL A 1 199 ? -11.535 0.688 28.860 1.00 97.69 199 VAL A O 1
ATOM 1473 N N . CYS A 1 200 ? -13.712 1.214 28.979 1.00 91.69 200 CYS A N 1
ATOM 1474 C CA . CYS A 1 200 ? -13.602 1.969 30.229 1.00 91.69 200 CYS A CA 1
ATOM 1475 C C . CYS A 1 200 ? -13.024 1.118 31.371 1.00 91.69 200 CYS A C 1
ATOM 1477 O O . CYS A 1 200 ? -12.156 1.579 32.116 1.00 91.69 200 CYS A O 1
ATOM 1479 N N . ARG A 1 201 ? -13.467 -0.141 31.514 1.00 98.06 201 ARG A N 1
ATOM 1480 C CA . ARG A 1 201 ? -12.899 -1.082 32.498 1.00 98.06 201 ARG A CA 1
ATOM 1481 C C . ARG A 1 201 ? -11.420 -1.346 32.226 1.00 98.06 201 ARG A C 1
ATOM 1483 O O . ARG A 1 201 ? -10.612 -1.218 33.140 1.00 98.06 201 ARG A O 1
ATOM 1490 N N . PHE A 1 202 ? -11.069 -1.656 30.980 1.00 98.19 202 PHE A N 1
ATOM 1491 C CA . PHE A 1 202 ? -9.688 -1.893 30.568 1.00 98.19 202 PHE A CA 1
ATOM 1492 C C . PHE A 1 202 ? -8.788 -0.685 30.863 1.00 98.19 202 PHE A C 1
ATOM 1494 O O . PHE A 1 202 ? -7.720 -0.826 31.458 1.00 98.19 202 PHE A O 1
ATOM 1501 N N . GLN A 1 203 ? -9.233 0.518 30.496 1.00 98.00 203 GLN A N 1
ATOM 1502 C CA . GLN A 1 203 ? -8.494 1.759 30.721 1.00 98.00 203 GLN A CA 1
ATOM 1503 C C . GLN A 1 203 ? -8.238 2.004 32.210 1.00 98.00 203 GLN A C 1
ATOM 1505 O O . GLN A 1 203 ? -7.100 2.291 32.581 1.00 98.00 203 GLN A O 1
ATOM 1510 N N . ARG A 1 204 ? -9.250 1.799 33.067 1.00 97.50 204 ARG A N 1
ATOM 1511 C CA . ARG A 1 204 ? -9.094 1.883 34.529 1.00 97.50 204 ARG A CA 1
ATOM 1512 C C . ARG A 1 204 ? -8.058 0.894 35.052 1.00 97.50 204 ARG A C 1
ATOM 1514 O O . ARG A 1 204 ? -7.193 1.292 35.823 1.00 97.50 204 ARG A O 1
ATOM 1521 N N . THR A 1 205 ? -8.114 -0.370 34.622 1.00 97.81 205 THR A N 1
ATOM 1522 C CA . THR A 1 205 ? -7.173 -1.406 35.083 1.00 97.81 205 THR A CA 1
ATOM 1523 C C . THR A 1 205 ? -5.718 -1.052 34.779 1.00 97.81 205 THR A C 1
ATOM 1525 O O . THR A 1 205 ? -4.836 -1.349 35.580 1.00 97.81 205 THR A O 1
ATOM 1528 N N . TYR A 1 206 ? -5.453 -0.418 33.635 1.00 95.50 206 TYR A N 1
ATOM 1529 C CA . TYR A 1 206 ? -4.091 -0.146 33.170 1.00 95.50 206 TYR A CA 1
ATOM 1530 C C . TYR A 1 206 ? -3.652 1.318 33.301 1.00 95.50 206 TYR A C 1
ATOM 1532 O O . TYR A 1 206 ? -2.637 1.687 32.710 1.00 95.50 206 TYR A O 1
ATOM 1540 N N . GLY A 1 207 ? -4.382 2.138 34.066 1.00 94.88 207 GLY A N 1
ATOM 1541 C CA . GLY A 1 207 ? -4.007 3.530 34.341 1.00 94.88 207 GLY A CA 1
ATOM 1542 C C . GLY A 1 207 ? -3.995 4.427 33.099 1.00 94.88 207 GLY A C 1
ATOM 1543 O O . GLY A 1 207 ? -3.152 5.313 32.984 1.00 94.88 207 GLY A O 1
ATOM 1544 N N . LEU A 1 208 ? -4.888 4.170 32.143 1.00 94.31 208 LEU A N 1
ATOM 1545 C CA . LEU A 1 208 ? -5.062 4.984 30.938 1.00 94.31 208 LEU A CA 1
ATOM 1546 C C . LEU A 1 208 ? -6.167 6.035 31.145 1.00 94.31 208 LEU A C 1
ATOM 1548 O O . LEU A 1 208 ? -6.986 5.904 32.053 1.00 94.31 208 LEU A O 1
ATOM 1552 N N . SER A 1 209 ? -6.228 7.043 30.264 1.00 88.75 209 SER A N 1
ATOM 1553 C CA . SER A 1 209 ? -7.391 7.946 30.166 1.00 88.75 209 SER A CA 1
ATOM 1554 C C . SER A 1 209 ? -8.669 7.119 30.020 1.00 88.75 209 SER A C 1
ATOM 1556 O O . SER A 1 209 ? -8.731 6.264 29.142 1.00 88.75 209 SER A O 1
ATOM 1558 N N . VAL A 1 210 ? -9.660 7.335 30.889 1.00 94.62 210 VAL A N 1
ATOM 1559 C CA . VAL A 1 210 ? -10.918 6.567 30.927 1.00 94.62 210 VAL A CA 1
ATOM 1560 C C . VAL A 1 210 ? -11.997 7.322 30.156 1.00 94.62 210 VAL A C 1
ATOM 1562 O O . VAL A 1 210 ? -12.961 7.833 30.718 1.00 94.62 210 VAL A O 1
ATOM 1565 N N . ASP A 1 211 ? -11.792 7.434 28.854 1.00 84.44 211 ASP A N 1
ATOM 1566 C CA . ASP A 1 211 ? -12.691 8.120 27.921 1.00 84.44 211 ASP A CA 1
ATOM 1567 C C . ASP A 1 211 ? -13.591 7.143 27.142 1.00 84.44 211 ASP A C 1
ATOM 1569 O O . ASP A 1 211 ? -14.485 7.568 26.409 1.00 84.44 211 ASP A O 1
ATOM 1573 N N . GLY A 1 212 ? -13.378 5.831 27.301 1.00 89.00 212 GLY A N 1
ATOM 1574 C CA . GLY A 1 212 ? -14.089 4.789 26.561 1.00 89.00 212 GLY A CA 1
ATOM 1575 C C . GLY A 1 212 ? -13.712 4.736 25.081 1.00 89.00 212 GLY A C 1
ATOM 1576 O O . GLY A 1 212 ? -14.430 4.140 24.276 1.00 89.00 212 GLY A O 1
ATOM 1577 N N . ILE A 1 213 ? -12.584 5.353 24.718 1.00 88.50 213 ILE A N 1
ATOM 1578 C CA . ILE A 1 213 ? -12.083 5.450 23.354 1.00 88.50 213 ILE A CA 1
ATOM 1579 C C . ILE A 1 213 ? -10.861 4.543 23.176 1.00 88.50 213 ILE A C 1
ATOM 1581 O O . ILE A 1 213 ? -9.862 4.607 23.898 1.00 88.50 213 ILE A O 1
ATOM 1585 N N . ILE A 1 214 ? -10.874 3.727 22.122 1.00 86.56 214 ILE A N 1
ATOM 1586 C CA . ILE A 1 214 ? -9.695 2.960 21.707 1.00 86.56 214 ILE A CA 1
ATOM 1587 C C . ILE A 1 214 ? -8.811 3.841 20.818 1.00 86.56 214 ILE A C 1
ATOM 1589 O O . ILE A 1 214 ? -8.752 3.683 19.592 1.00 86.56 214 ILE A O 1
ATOM 1593 N N . GLY A 1 215 ? -8.129 4.784 21.467 1.00 81.31 215 GLY A N 1
ATOM 1594 C CA . GLY A 1 215 ? -7.060 5.582 20.875 1.00 81.31 215 GLY A CA 1
ATOM 1595 C C . GLY A 1 215 ? -5.715 4.844 20.842 1.00 81.31 215 GLY A C 1
ATOM 1596 O O . GLY A 1 215 ? -5.638 3.673 21.232 1.00 81.31 215 GLY A O 1
ATOM 1597 N N . PRO A 1 216 ? -4.632 5.501 20.388 1.00 81.56 216 PRO A N 1
ATOM 1598 C CA . PRO A 1 216 ? -3.328 4.860 20.201 1.00 81.56 216 PRO A CA 1
ATOM 1599 C C . PRO A 1 216 ? -2.784 4.163 21.457 1.00 81.56 216 PRO A C 1
ATOM 1601 O O . PRO A 1 216 ? -2.349 3.016 21.370 1.00 81.56 216 PRO A O 1
ATOM 1604 N N . ALA A 1 217 ? -2.866 4.809 22.626 1.00 80.62 217 ALA A N 1
ATOM 1605 C CA . ALA A 1 217 ? -2.378 4.245 23.887 1.00 80.62 217 ALA A CA 1
ATOM 1606 C C . ALA A 1 217 ? -3.187 3.010 24.326 1.00 80.62 217 ALA A C 1
ATOM 1608 O O . ALA A 1 217 ? -2.608 1.951 24.579 1.00 80.62 217 ALA A O 1
ATOM 1609 N N . THR A 1 218 ? -4.523 3.108 24.330 1.00 92.44 218 THR A N 1
ATOM 1610 C CA . THR A 1 218 ? -5.429 1.985 24.627 1.00 92.44 218 THR A CA 1
ATOM 1611 C C . THR A 1 218 ? -5.175 0.809 23.688 1.00 92.44 218 THR A C 1
ATOM 1613 O O . THR A 1 218 ? -4.993 -0.324 24.130 1.00 92.44 218 THR A O 1
ATOM 1616 N N . ARG A 1 219 ? -5.080 1.080 22.381 1.00 89.44 219 ARG A N 1
ATOM 1617 C CA . ARG A 1 219 ? -4.840 0.065 21.351 1.00 89.44 219 ARG A CA 1
ATOM 1618 C C . ARG A 1 219 ? -3.501 -0.640 21.540 1.00 89.44 219 ARG A C 1
ATOM 1620 O O . ARG A 1 219 ? -3.450 -1.868 21.490 1.00 89.44 219 ARG A O 1
ATOM 1627 N N . ALA A 1 220 ? -2.429 0.120 21.763 1.00 79.75 220 ALA A N 1
ATOM 1628 C CA . ALA A 1 220 ? -1.098 -0.432 21.988 1.00 79.75 220 ALA A CA 1
ATOM 1629 C C . ALA A 1 220 ? -1.081 -1.354 23.214 1.00 79.75 220 ALA A C 1
ATOM 1631 O O . ALA A 1 220 ? -0.537 -2.458 23.146 1.00 79.75 220 ALA A O 1
ATOM 1632 N N . LYS A 1 221 ? -1.739 -0.945 24.306 1.00 92.81 221 LYS A N 1
ATOM 1633 C CA . LYS A 1 221 ? -1.809 -1.746 25.530 1.00 92.81 221 LYS A CA 1
ATOM 1634 C C . LYS A 1 221 ? -2.601 -3.041 25.335 1.00 92.81 221 LYS A C 1
ATOM 1636 O O . LYS A 1 221 ? -2.105 -4.093 25.729 1.00 92.81 221 LYS A O 1
ATOM 1641 N N . ILE A 1 222 ? -3.771 -2.989 24.687 1.00 91.50 222 ILE A N 1
ATOM 1642 C CA . ILE A 1 222 ? -4.575 -4.188 24.374 1.00 91.50 222 ILE A CA 1
ATOM 1643 C C . ILE A 1 222 ? -3.762 -5.164 23.520 1.00 91.50 222 ILE A C 1
ATOM 1645 O O . ILE A 1 222 ? -3.650 -6.338 23.862 1.00 91.50 222 ILE A O 1
ATOM 1649 N N . ASN A 1 223 ? -3.145 -4.678 22.439 1.00 82.38 223 ASN A N 1
ATOM 1650 C CA . ASN A 1 223 ? -2.351 -5.519 21.544 1.00 82.38 223 ASN A CA 1
ATOM 1651 C C . ASN A 1 223 ? -1.155 -6.160 22.262 1.00 82.38 223 ASN A C 1
ATOM 1653 O O . ASN A 1 223 ? -0.887 -7.336 22.048 1.00 82.38 223 ASN A O 1
ATOM 1657 N N . SER A 1 224 ? -0.468 -5.404 23.125 1.00 85.69 224 SER A N 1
ATOM 1658 C CA . SER A 1 224 ? 0.694 -5.892 23.874 1.00 85.69 224 SER A CA 1
ATOM 1659 C C . SER A 1 224 ? 0.353 -6.999 24.873 1.00 85.69 224 SER A C 1
ATOM 1661 O O . SER A 1 224 ? 1.186 -7.870 25.110 1.00 85.69 224 SER A O 1
ATOM 1663 N N . LEU A 1 225 ? -0.836 -6.959 25.480 1.00 87.06 225 LEU A N 1
ATOM 1664 C CA . LEU A 1 225 ? -1.293 -8.003 26.398 1.00 87.06 225 LEU A CA 1
ATOM 1665 C C . LEU A 1 225 ? -1.819 -9.216 25.637 1.00 87.06 225 LEU A C 1
ATOM 1667 O O . LEU A 1 225 ? -1.473 -10.339 25.977 1.00 87.06 225 LEU A O 1
ATOM 1671 N N . TYR A 1 226 ? -2.600 -8.984 24.580 1.00 79.00 226 TYR A N 1
ATOM 1672 C CA . TYR A 1 226 ? -3.144 -10.055 23.749 1.00 79.00 226 TYR A CA 1
ATOM 1673 C C . TYR A 1 226 ? -2.042 -10.893 23.091 1.00 79.00 226 TYR A C 1
ATOM 1675 O O . TYR A 1 226 ? -2.173 -12.102 23.001 1.00 79.00 226 TYR A O 1
ATOM 1683 N N . SER A 1 227 ? -0.924 -10.281 22.685 1.00 76.56 227 SER A N 1
ATOM 1684 C CA . SER A 1 227 ? 0.219 -11.012 22.117 1.00 76.56 227 SER A CA 1
ATOM 1685 C C . SER A 1 227 ? 0.976 -11.893 23.122 1.00 76.56 227 SER A C 1
ATOM 1687 O O . SER A 1 227 ? 1.971 -12.501 22.741 1.00 76.56 227 SER A O 1
ATOM 1689 N N . ARG A 1 228 ? 0.598 -11.875 24.406 1.00 80.44 228 ARG A N 1
ATOM 1690 C CA . ARG A 1 228 ? 1.205 -12.676 25.484 1.00 80.44 228 ARG A CA 1
ATOM 1691 C C . ARG A 1 228 ? 0.286 -13.798 25.981 1.00 80.44 228 ARG A C 1
ATOM 1693 O O . ARG A 1 228 ? 0.688 -14.505 26.901 1.00 80.44 228 ARG A O 1
ATOM 1700 N N . LEU A 1 229 ? -0.928 -13.895 25.434 1.00 81.88 229 LEU A N 1
ATOM 1701 C CA . LEU A 1 229 ? -1.827 -15.038 25.602 1.00 81.88 229 LEU A CA 1
ATOM 1702 C C . LEU A 1 229 ? -1.390 -16.165 24.662 1.00 81.88 229 LEU A C 1
ATOM 1704 O O . LEU A 1 229 ? -1.475 -17.330 25.096 1.00 81.88 229 LEU A O 1
#

Sequence (229 aa):
MATASTIINMASKEIGVKETGVNNVKYNTEYYGRAVNGENYPWCAVFVWWVFKHAGASALFCGGAKTASVYEVWRYYNSLGRVYNTPKVGDLAIVSTNNGGTYGHVGIVKTVTSSEIITIDGNSGDAVRTSKRSIGGRKMSFCRPAYGSSDGGSTGGNLSMGSSGTDVRDMQRKLIALGYSCGSAGADGVFGQGTYDAVCRFQRTYGLSVDGIIGPATRAKINSLYSRL

InterPro domains:
  IPR002477 Peptidoglycan binding-like [PF01471] (164-222)
  IPR007921 CHAP domain [PF05257] (38-123)
  IPR007921 CHAP domain [PS50911] (19-144)
  IPR036365 PGBD-like superfamily [SSF47090] (156-225)
  IPR036366 PGBD superfamily [G3DSA:1.10.101.10] (151-228)
  IPR038765 Papain-like cysteine peptidase superfamily [SSF54001] (30-132)

Secondary structure (DSSP, 8-state):
---HHHHHHHHHTTTT-B-SSSS--HHHHHHHTS---STT---HHHHHHHHHHHTT-GGGTGGG-----HHHHHHHHHHTT-EESS--TT-EEEEESSTTS-EEEEEEEEEE-SSEEEEEESSSSSB-EEEEEETTTS-EEEE-----SS-----S--B-TT-BSHHHHHHHHHHHHTT----TT-S-SB--HHHHHHHHHHHHHTT---SS-B-HHHHHHHHHHHTT-

Foldseek 3Di:
DQALVLLLVLLVVFAPAFADAALFGPLQCVLVVHTDHDDVRQCFVSSSCVSCVVSVRLCQQLNNDRDRDLVSSVVSLVVVVQKDLDDFQQWWKQFAPDPDDRRDHTFGFHADDPFWTWTFTDNDVRGGHIDIDTSPPTRIITGHTPGPQADPPDDDDKDAAQFFGSVQLVLQQLLVVVVQFLPPCGSVRHRHPSQLVSLLVQCVVVVHPNPSICGPVSVVVSVVVSVVD

Radius of gyration: 19.85 Å; chains: 1; bounding box: 48×35×54 Å

pLDDT: mean 87.54, std 13.29, range [38.31, 98.75]

Organism: NCBI:txid2763030